Protein AF-A0A926HZX7-F1 (afdb_monomer)

Sequence (196 aa):
MNKVFKIMIILLALVLITSGIYVVIHTNNKKVKQNKQMEIIEVTEEQLRNNINTIAKKHTNKHAFCELVGSDEIDTYLFNDEVRNKVGDLGDLDRIVFIDASIVNAFKIDRSYKEVYGIFESLMYLSNKVTPFNIIGVSCVYTSGGMDNTNFQLTLVTTEEFNSLLSTTDITGLNSEQAAEVIANKWIEDIGYIKK

Foldseek 3Di:
DDPVVVVVVVVVVVVVVVVVVVCCVVVVVVVVVVPPPLPQPEAAPVRLQVVLLVLLCVQANVPKGKDKDFQVRLVVDPCSVVVCVVQPRGDRQETEIEIEREPPCLPDPPLDCSNLLSQLLSLLVVVSHDYPGHYQWYKYWYANDDVPRPRIDIDIDTNVNSVVLLVVDPQPPHDSSRSSVSSSVVVCVVVVVDPD

Secondary structure (DSSP, 8-state):
--HHHHHHHHHHHHHHHHHHHHHHHHHHHHHHHH-------BPPHHHHHHHHHHHHHHHS-TT-EEEEEETTTGGGSTTHHHHHHHH-SPPTTEEEEEEE---S-TTS---S-HHHHHHHHHHHHHTTSB-SSEEEEEEEEEE--SSSTT-EEEEEEEHHHHHHHHHHS--TT--HHHHHHHHHHHHHHHTT----

Mean predicted aligned error: 12.97 Å

Nearest PDB structures (foldseek):
  5ulj-assembly1_A  TM=4.087E-01  e=6.985E-02  Scheffersomyces stipitis CBS 6054
  9exs-assembly1_A  TM=3.724E-01  e=5.339E-01  Thermochaetoides thermophila
  5ey9-assembly2_B  TM=4.704E-01  e=2.850E+00  Mycobacterium marinum
  5cw5-assembly2_B  TM=3.041E-01  e=1.991E+00  Camponotus floridanus

pLDDT: mean 75.86, std 16.07, range [31.19, 94.12]

Structure (mmCIF, N/CA/C/O backbone):
data_AF-A0A926HZX7-F1
#
_entry.id   AF-A0A926HZX7-F1
#
loop_
_atom_site.group_PDB
_atom_site.id
_atom_site.type_symbol
_atom_site.label_atom_id
_atom_site.label_alt_id
_atom_site.label_comp_id
_atom_site.label_asym_id
_atom_site.label_entity_id
_atom_site.label_seq_id
_atom_site.pdbx_PDB_ins_code
_atom_site.Cartn_x
_atom_site.Cartn_y
_atom_site.Cartn_z
_atom_site.occupancy
_atom_site.B_iso_or_equiv
_atom_site.auth_seq_id
_atom_site.auth_comp_id
_atom_site.auth_asym_id
_atom_site.auth_atom_id
_atom_site.pdbx_PDB_model_num
ATOM 1 N N . MET A 1 1 ? -52.043 -9.501 39.873 1.00 61.12 1 MET A N 1
ATOM 2 C CA . MET A 1 1 ? -51.075 -9.582 38.750 1.00 61.12 1 MET A CA 1
ATOM 3 C C . MET A 1 1 ? -50.677 -11.036 38.534 1.00 61.12 1 MET A C 1
ATOM 5 O O . MET A 1 1 ? -50.162 -11.647 39.464 1.00 61.12 1 MET A O 1
ATOM 9 N N . ASN A 1 2 ? -50.976 -11.597 37.360 1.00 79.06 2 ASN A N 1
ATOM 10 C CA . ASN A 1 2 ? -50.799 -13.022 37.056 1.00 79.06 2 ASN A CA 1
ATOM 11 C C . ASN A 1 2 ? -49.300 -13.405 37.009 1.00 79.06 2 ASN A C 1
ATOM 13 O O . ASN A 1 2 ? -48.486 -12.601 36.551 1.00 79.06 2 ASN A O 1
ATOM 17 N N . LYS A 1 3 ? -48.914 -14.603 37.480 1.00 75.38 3 LYS A N 1
ATOM 18 C CA . LYS A 1 3 ? -47.498 -15.049 37.540 1.00 75.38 3 LYS A CA 1
ATOM 19 C C . LYS A 1 3 ? -46.816 -14.978 36.170 1.00 75.38 3 LYS A C 1
ATOM 21 O O . LYS A 1 3 ? -45.681 -14.523 36.076 1.00 75.38 3 LYS A O 1
ATOM 26 N N . VAL A 1 4 ? -47.550 -15.334 35.118 1.00 77.94 4 VAL A N 1
ATOM 27 C CA . VAL A 1 4 ? -47.095 -15.268 33.721 1.00 77.94 4 VAL A CA 1
ATOM 28 C C . VAL A 1 4 ? -46.762 -13.831 33.306 1.00 77.94 4 VAL A C 1
ATOM 30 O O . VAL A 1 4 ? -45.729 -13.583 32.696 1.00 77.94 4 VAL A O 1
ATOM 33 N N . PHE A 1 5 ? -47.577 -12.860 33.726 1.00 78.12 5 PHE A N 1
ATOM 34 C CA . PHE A 1 5 ? -47.376 -11.447 33.400 1.00 78.12 5 PHE A CA 1
ATOM 35 C C . PHE A 1 5 ? -46.126 -10.866 34.081 1.00 78.12 5 PHE A C 1
ATOM 37 O O . PHE A 1 5 ? -45.400 -10.080 33.482 1.00 78.12 5 PHE A O 1
ATOM 44 N N . LYS A 1 6 ? -45.821 -11.303 35.312 1.00 77.81 6 LYS A N 1
ATOM 45 C CA . LYS A 1 6 ? -44.576 -10.929 36.008 1.00 77.81 6 LYS A CA 1
ATOM 46 C C . LYS A 1 6 ? -43.332 -11.456 35.288 1.00 77.81 6 LYS A C 1
ATOM 48 O O . LYS A 1 6 ? -42.372 -10.712 35.133 1.00 77.81 6 LYS A O 1
ATOM 53 N N . ILE A 1 7 ? -43.364 -12.709 34.832 1.00 84.81 7 ILE A N 1
ATOM 54 C CA . ILE A 1 7 ? -42.249 -13.324 34.093 1.00 84.81 7 ILE A CA 1
ATOM 55 C C . ILE A 1 7 ? -42.028 -12.604 32.758 1.00 84.81 7 ILE A C 1
ATOM 57 O O . ILE A 1 7 ? -40.890 -12.310 32.399 1.00 84.81 7 ILE A O 1
ATOM 61 N N . MET A 1 8 ? -43.111 -12.247 32.064 1.00 84.94 8 MET A N 1
ATOM 62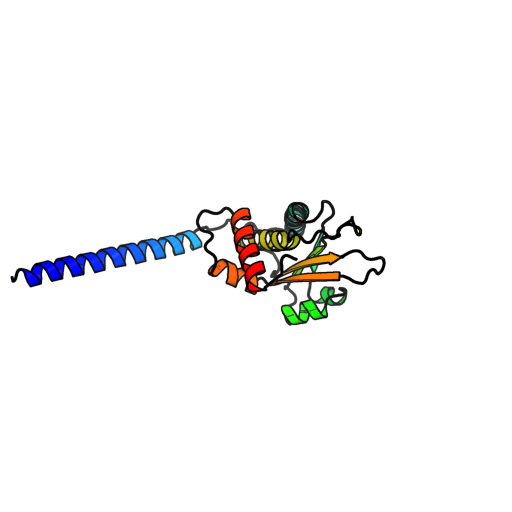 C CA . MET A 1 8 ? -43.038 -11.529 30.791 1.00 84.94 8 MET A CA 1
ATOM 63 C C . MET A 1 8 ? -42.392 -10.143 30.941 1.00 84.94 8 MET A C 1
ATOM 65 O O . MET A 1 8 ? -41.551 -9.774 30.130 1.00 84.94 8 MET A O 1
ATOM 69 N N . ILE A 1 9 ? -42.718 -9.406 32.010 1.00 87.06 9 ILE A N 1
ATOM 70 C CA . ILE A 1 9 ? -42.101 -8.101 32.308 1.00 87.06 9 ILE A CA 1
ATOM 71 C C . ILE A 1 9 ? -40.600 -8.245 32.596 1.00 87.06 9 ILE A C 1
ATOM 73 O O . ILE A 1 9 ? -39.809 -7.436 32.117 1.00 87.06 9 ILE A O 1
ATOM 77 N N . ILE A 1 10 ? -40.196 -9.276 33.345 1.00 85.38 10 ILE A N 1
ATOM 78 C CA . ILE A 1 10 ? -38.780 -9.525 33.661 1.00 85.38 10 ILE A CA 1
ATOM 79 C C . ILE A 1 10 ? -37.986 -9.843 32.387 1.00 85.38 10 ILE A C 1
ATOM 81 O O . ILE A 1 10 ? -36.901 -9.300 32.193 1.00 85.38 10 ILE A O 1
ATOM 85 N N . LEU A 1 11 ? -38.539 -10.672 31.497 1.00 84.81 11 LEU A N 1
ATOM 86 C CA . LEU A 1 11 ? -37.922 -10.980 30.204 1.00 84.81 11 LEU A CA 1
ATOM 87 C C . LEU A 1 11 ? -37.796 -9.735 29.323 1.00 84.81 11 LEU A C 1
ATOM 89 O O . LEU A 1 11 ? -36.740 -9.505 28.738 1.00 84.81 11 LEU A O 1
ATOM 93 N N . LEU A 1 12 ? -38.838 -8.900 29.276 1.00 86.94 12 LEU A N 1
ATOM 94 C CA . LEU A 1 12 ? -38.817 -7.661 28.502 1.00 86.94 12 LEU A CA 1
ATOM 95 C C . LEU A 1 12 ? -37.738 -6.695 29.017 1.00 86.94 12 LEU A C 1
ATOM 97 O O . LEU A 1 12 ? -36.997 -6.113 28.228 1.00 86.94 12 LEU A O 1
ATOM 101 N N . ALA A 1 13 ? -37.605 -6.572 30.340 1.00 84.50 13 ALA A N 1
ATOM 102 C CA . ALA A 1 13 ? -36.562 -5.763 30.962 1.00 84.50 13 ALA A CA 1
ATOM 103 C C . ALA A 1 13 ? -35.156 -6.289 30.628 1.00 84.50 13 ALA A C 1
ATOM 105 O O . ALA A 1 13 ? -34.270 -5.501 30.313 1.00 84.50 13 ALA A O 1
ATOM 106 N N . LEU A 1 14 ? -34.956 -7.609 30.626 1.00 85.75 14 LEU A N 1
ATOM 107 C CA . LEU A 1 14 ? -33.681 -8.243 30.271 1.00 85.75 14 LEU A CA 1
ATOM 108 C C . LEU A 1 14 ? -33.278 -7.989 28.812 1.00 85.75 14 LEU A C 1
ATOM 110 O O . LEU A 1 14 ? -32.116 -7.680 28.544 1.00 85.75 14 LEU A O 1
ATOM 114 N N . VAL A 1 15 ? -34.228 -8.061 27.877 1.00 85.31 15 VAL A N 1
ATOM 115 C CA . VAL A 1 15 ? -33.989 -7.747 26.456 1.00 85.31 15 VAL A CA 1
ATOM 116 C C . VAL A 1 15 ? -33.631 -6.268 26.280 1.00 85.31 15 VAL A C 1
ATOM 118 O O . VAL A 1 15 ? -32.677 -5.933 25.580 1.00 85.31 15 VAL A O 1
ATOM 121 N N . LEU A 1 16 ? -34.338 -5.369 26.968 1.00 82.44 16 LEU A N 1
ATOM 122 C CA . LEU A 1 16 ? -34.048 -3.935 26.908 1.00 82.44 16 LEU A CA 1
ATOM 123 C C . LEU A 1 16 ? -32.669 -3.605 27.497 1.00 82.44 16 LEU A C 1
ATOM 125 O O . LEU A 1 16 ? -31.904 -2.871 26.877 1.00 82.44 16 LEU A O 1
ATOM 129 N N . ILE A 1 17 ? -32.300 -4.199 28.634 1.00 85.00 17 ILE A N 1
ATOM 130 C CA . ILE A 1 17 ? -30.982 -3.999 29.253 1.00 85.0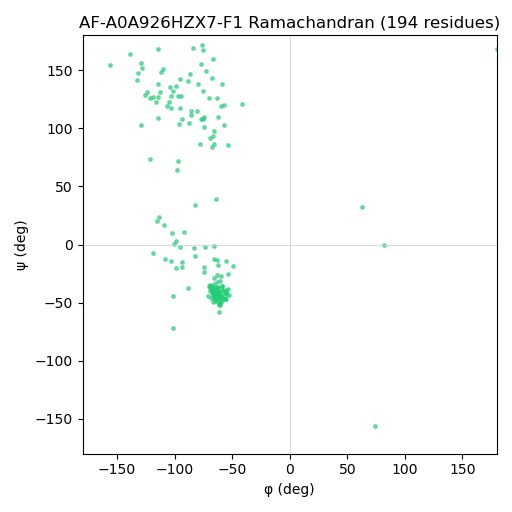0 17 ILE A CA 1
ATOM 131 C C . ILE A 1 17 ? -29.860 -4.526 28.347 1.00 85.00 17 ILE A C 1
ATOM 133 O O . ILE A 1 17 ? -28.884 -3.818 28.107 1.00 85.00 17 ILE A O 1
ATOM 137 N N . THR A 1 18 ? -29.998 -5.739 27.807 1.00 78.06 18 THR A N 1
ATOM 138 C CA . THR A 1 18 ? -28.965 -6.342 26.942 1.00 78.06 18 THR A CA 1
ATOM 139 C C . THR A 1 18 ? -28.801 -5.586 25.623 1.00 78.06 18 THR A C 1
ATOM 141 O O . THR A 1 18 ? -27.671 -5.324 25.211 1.00 78.06 18 THR A O 1
ATOM 144 N N . SER A 1 19 ? -29.901 -5.138 25.011 1.00 74.25 19 SER A N 1
ATOM 145 C CA . SER A 1 19 ? -29.863 -4.277 23.821 1.00 74.25 19 SER A CA 1
ATOM 146 C C . SER A 1 19 ? -29.221 -2.911 24.097 1.00 74.25 19 SER A C 1
ATOM 148 O O . SER A 1 19 ? -28.392 -2.455 23.311 1.00 74.25 19 SER A O 1
ATOM 150 N N . GLY A 1 20 ? -29.513 -2.291 25.246 1.00 73.25 20 GLY A N 1
ATOM 151 C CA . GLY A 1 20 ? -28.916 -1.020 25.655 1.00 73.25 20 GLY A CA 1
ATOM 152 C C . GLY A 1 20 ? -27.408 -1.126 25.874 1.00 73.25 20 GLY A C 1
ATOM 153 O O . GLY A 1 20 ? -26.654 -0.293 25.376 1.00 73.25 20 GLY A O 1
ATOM 154 N N . ILE A 1 21 ? -26.952 -2.188 26.546 1.00 77.12 21 ILE A N 1
ATOM 155 C CA . ILE A 1 21 ? -25.522 -2.470 26.736 1.00 77.12 21 ILE A CA 1
ATOM 156 C C . ILE A 1 21 ? -24.833 -2.688 25.384 1.00 77.12 21 ILE A C 1
ATOM 158 O O . ILE A 1 21 ? -23.773 -2.111 25.149 1.00 77.12 21 ILE A O 1
ATOM 162 N N . TYR A 1 22 ? -25.441 -3.452 24.471 1.00 75.56 22 TYR A N 1
ATOM 163 C CA . TYR A 1 22 ? -24.890 -3.676 23.132 1.00 75.56 22 TYR A CA 1
ATOM 164 C C . TYR A 1 22 ? -24.745 -2.369 22.343 1.00 75.56 22 TYR A C 1
ATOM 166 O O . TYR A 1 22 ? -23.680 -2.101 21.788 1.00 75.56 22 TYR A O 1
ATOM 174 N N . VAL A 1 23 ? -25.772 -1.513 22.344 1.00 70.62 23 VAL A N 1
ATOM 175 C CA . VAL A 1 23 ? -25.729 -0.209 21.667 1.00 70.62 23 VAL A CA 1
ATOM 176 C C . VAL A 1 23 ? -24.671 0.698 22.289 1.00 70.62 23 VAL A C 1
ATOM 178 O O . VAL A 1 23 ? -23.922 1.338 21.553 1.00 70.62 23 VAL A O 1
ATOM 181 N N . VAL A 1 24 ? -24.546 0.732 23.619 1.00 71.06 24 VAL A N 1
ATOM 182 C CA . VAL A 1 24 ? -23.522 1.535 24.306 1.00 71.06 24 VAL A CA 1
ATOM 183 C C . VAL A 1 24 ? -22.119 1.025 23.993 1.00 71.06 24 VAL A C 1
ATOM 185 O O . VAL A 1 24 ? -21.265 1.834 23.647 1.00 71.06 24 VAL A O 1
ATOM 188 N N . ILE A 1 25 ? -21.870 -0.287 24.043 1.00 67.19 25 ILE A N 1
ATOM 189 C CA . ILE A 1 25 ? -20.563 -0.872 23.704 1.00 67.19 25 ILE A CA 1
ATOM 190 C C . ILE A 1 25 ? -20.236 -0.631 22.232 1.00 67.19 25 ILE A C 1
ATOM 192 O O . ILE A 1 25 ? -19.130 -0.204 21.918 1.00 67.19 25 ILE A O 1
ATOM 196 N N . HIS A 1 26 ? -21.181 -0.850 21.318 1.00 59.91 26 HIS A N 1
ATOM 197 C CA . HIS A 1 26 ? -20.937 -0.668 19.891 1.00 59.91 26 HIS A CA 1
ATOM 198 C C . HIS A 1 26 ? -20.719 0.810 19.538 1.00 59.91 26 HIS A C 1
ATOM 200 O O . HIS A 1 26 ? -19.789 1.137 18.803 1.00 59.91 26 HIS A O 1
ATOM 206 N N . THR A 1 27 ? -21.499 1.719 20.132 1.00 55.38 27 THR A N 1
ATOM 207 C CA . THR A 1 27 ? -21.339 3.170 19.950 1.00 55.38 27 THR A CA 1
ATOM 208 C C . THR A 1 27 ? -20.059 3.674 20.600 1.00 55.38 27 THR A C 1
ATOM 210 O O . THR A 1 27 ? -19.371 4.490 19.997 1.00 55.38 27 THR A O 1
ATOM 213 N N . ASN A 1 28 ? -19.692 3.181 21.785 1.00 50.47 28 ASN A N 1
ATOM 214 C CA . ASN A 1 28 ? -18.433 3.535 22.436 1.00 50.47 28 ASN A CA 1
ATOM 215 C C . ASN A 1 28 ? -17.238 2.954 21.693 1.00 50.47 28 ASN A C 1
ATOM 217 O O . ASN A 1 28 ? -16.266 3.666 21.538 1.00 50.47 28 ASN A O 1
ATOM 221 N N . ASN A 1 29 ? -17.304 1.742 21.145 1.00 48.75 29 ASN A N 1
ATOM 222 C CA . ASN A 1 29 ? -16.237 1.202 20.300 1.00 48.75 29 ASN A CA 1
ATOM 223 C C . ASN A 1 29 ? -16.123 1.972 18.981 1.00 48.75 29 ASN A C 1
ATOM 225 O O . ASN A 1 29 ? -15.015 2.246 18.534 1.00 48.75 29 ASN A O 1
ATOM 229 N N . LYS A 1 30 ? -17.244 2.387 18.380 1.00 45.50 30 LYS A N 1
ATOM 230 C CA . LYS A 1 30 ? -17.245 3.247 17.189 1.00 45.50 30 LYS A CA 1
ATOM 231 C C . LYS A 1 30 ? -16.694 4.640 17.509 1.00 45.50 30 LYS A C 1
ATOM 233 O O . LYS A 1 30 ? -15.877 5.149 16.754 1.00 45.50 30 LYS A O 1
ATOM 238 N N . LYS A 1 31 ? -17.052 5.206 18.667 1.00 42.78 31 LYS A N 1
ATOM 239 C CA . LYS A 1 31 ? -16.498 6.465 19.180 1.00 42.78 31 LYS A CA 1
ATOM 240 C C . LYS A 1 31 ? -15.039 6.337 19.580 1.00 42.78 31 LYS A C 1
ATOM 242 O O . LYS A 1 31 ? -14.309 7.257 19.301 1.00 42.78 31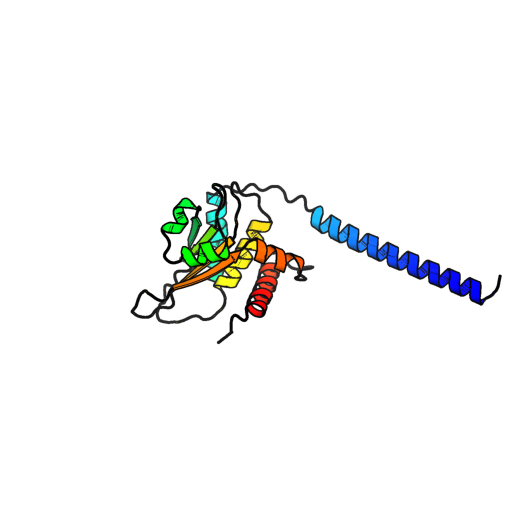 LYS A O 1
ATOM 247 N N . VAL A 1 32 ? -14.577 5.239 20.167 1.00 42.66 32 VAL A N 1
ATOM 248 C CA . VAL A 1 32 ? -13.160 4.999 20.499 1.00 42.66 32 VAL A CA 1
ATOM 249 C C . VAL A 1 32 ? -12.345 4.791 19.219 1.00 42.66 32 VAL A C 1
ATOM 251 O O . VAL A 1 32 ? -11.232 5.299 19.130 1.00 42.66 32 VAL A O 1
ATOM 254 N N . LYS A 1 33 ? -12.924 4.159 18.186 1.00 44.41 33 LYS A N 1
ATOM 255 C CA . LYS A 1 33 ? -12.357 4.138 16.826 1.00 44.41 33 LYS A CA 1
ATOM 256 C C . LYS A 1 33 ? -12.337 5.531 16.168 1.00 44.41 33 LYS A C 1
ATOM 258 O O . LYS A 1 33 ? -11.447 5.782 15.370 1.00 44.41 33 LYS A O 1
ATOM 263 N N . GLN A 1 34 ? -13.256 6.436 16.521 1.00 43.12 34 GLN A N 1
ATOM 264 C CA . GLN A 1 34 ? -13.313 7.821 16.012 1.00 43.12 34 GLN A CA 1
ATOM 265 C C . GLN A 1 34 ? -12.591 8.870 16.894 1.00 43.12 34 GLN A C 1
ATOM 267 O O . GLN A 1 34 ? -12.251 9.934 16.395 1.00 43.12 34 GLN A O 1
ATOM 272 N N . ASN A 1 35 ? -12.329 8.586 18.177 1.00 31.19 35 ASN A N 1
ATOM 273 C CA . ASN A 1 35 ? -11.741 9.499 19.174 1.00 31.19 35 ASN A CA 1
ATOM 274 C C . ASN A 1 35 ? -10.260 9.236 19.444 1.00 31.19 35 ASN A C 1
ATOM 276 O O . ASN A 1 35 ? -9.679 9.888 20.313 1.00 31.19 35 ASN A O 1
ATOM 280 N N . LYS A 1 36 ? -9.593 8.390 18.655 1.00 40.75 36 LYS A N 1
ATOM 281 C CA . LYS A 1 36 ? -8.228 8.770 18.306 1.00 40.75 36 LYS A CA 1
ATOM 282 C C . LYS A 1 36 ? -8.359 10.025 17.444 1.00 40.75 36 LYS A C 1
ATOM 284 O O . LYS A 1 36 ? -8.397 9.937 16.223 1.00 40.75 36 LYS A O 1
ATOM 289 N N . GLN A 1 37 ? -8.416 11.192 18.093 1.00 39.97 37 GLN A N 1
ATOM 290 C CA . GLN A 1 37 ? -7.711 12.355 17.572 1.00 39.97 37 GLN A CA 1
ATOM 291 C C . GLN A 1 37 ? -6.274 11.871 17.394 1.00 39.97 37 GLN A C 1
ATOM 293 O O . GLN A 1 37 ? -5.469 11.912 18.321 1.00 39.97 37 GLN A O 1
ATOM 298 N N . MET A 1 38 ? -5.996 11.258 16.243 1.00 44.66 38 MET A N 1
ATOM 299 C CA . MET A 1 38 ? -4.635 11.137 15.781 1.00 44.66 38 MET A CA 1
ATOM 300 C C . MET A 1 38 ? -4.164 12.579 15.723 1.00 44.66 38 MET A C 1
ATOM 302 O O . MET A 1 38 ? -4.808 13.399 15.064 1.00 44.66 38 MET A O 1
ATOM 306 N N . GLU A 1 39 ? -3.115 12.909 16.476 1.00 41.25 39 GLU A N 1
ATOM 307 C CA . GLU A 1 39 ? -2.325 14.086 16.146 1.00 41.25 39 GLU A CA 1
ATOM 308 C C . GLU A 1 39 ? -2.172 14.082 14.630 1.00 41.25 39 GLU A C 1
ATOM 310 O O . GLU A 1 39 ? -1.734 13.083 14.050 1.00 41.25 39 GLU A O 1
ATOM 315 N N . ILE A 1 40 ? -2.637 15.155 13.993 1.00 48.00 40 ILE A N 1
ATOM 316 C CA . ILE A 1 40 ? -2.443 15.365 12.569 1.00 48.00 40 ILE A CA 1
ATOM 317 C C . ILE A 1 40 ? -0.943 15.599 12.417 1.00 48.00 40 ILE A C 1
ATOM 319 O O . ILE A 1 40 ? -0.452 16.720 12.481 1.00 48.00 40 ILE A O 1
ATOM 323 N N . ILE A 1 41 ? -0.194 14.502 12.332 1.00 58.69 41 ILE A N 1
ATOM 324 C CA . ILE A 1 41 ? 1.209 14.516 11.960 1.00 58.69 41 ILE A CA 1
ATOM 325 C C . ILE A 1 41 ? 1.177 14.677 10.451 1.00 58.69 41 ILE A C 1
ATOM 327 O O . ILE A 1 41 ? 1.119 13.693 9.708 1.00 58.69 41 ILE A O 1
ATOM 331 N N . GLU A 1 42 ? 1.115 15.932 10.023 1.00 74.44 42 GLU A N 1
ATOM 332 C CA . GLU A 1 42 ? 1.399 16.295 8.648 1.00 74.44 42 GLU A CA 1
ATOM 333 C C . GLU A 1 42 ? 2.834 15.857 8.355 1.00 74.44 42 GLU A C 1
ATOM 335 O O . GLU A 1 42 ? 3.776 16.244 9.052 1.00 74.44 42 GLU A O 1
ATOM 340 N N . VAL A 1 43 ? 2.983 14.964 7.383 1.00 81.38 43 VAL A N 1
ATOM 341 C CA . VAL A 1 43 ? 4.290 14.469 6.954 1.00 81.38 43 VAL A CA 1
ATOM 342 C C . VAL A 1 43 ? 4.683 15.174 5.672 1.00 81.38 43 VAL A C 1
ATOM 344 O O . VAL A 1 43 ? 3.898 15.255 4.727 1.00 81.38 43 VAL A O 1
ATOM 347 N N . THR A 1 44 ? 5.918 15.668 5.623 1.00 85.31 44 THR A N 1
ATOM 348 C CA . THR A 1 44 ? 6.471 16.185 4.372 1.00 85.31 44 THR A CA 1
ATOM 349 C C . THR A 1 44 ? 6.648 15.048 3.372 1.00 85.31 44 THR A C 1
ATOM 351 O O . THR A 1 44 ? 6.748 13.875 3.740 1.00 85.31 44 THR A O 1
ATOM 354 N N . GLU A 1 45 ? 6.742 15.389 2.091 1.00 83.12 45 GLU A N 1
ATOM 355 C CA . GLU A 1 45 ? 7.013 14.410 1.041 1.00 83.12 45 GLU A CA 1
ATOM 356 C C . GLU A 1 45 ? 8.304 13.615 1.305 1.00 83.12 45 GLU A C 1
ATOM 358 O O . GLU A 1 45 ? 8.330 12.394 1.171 1.00 83.12 45 GLU A O 1
ATOM 363 N N . GLU A 1 46 ? 9.363 14.287 1.761 1.00 84.69 46 GLU A N 1
ATOM 364 C CA . GLU A 1 46 ? 10.631 13.646 2.118 1.00 84.69 46 GLU A CA 1
ATOM 365 C C . GLU A 1 46 ? 10.467 12.655 3.280 1.00 84.69 46 GLU A C 1
ATOM 367 O O . GLU A 1 46 ? 10.959 11.526 3.221 1.00 84.69 46 GLU A O 1
ATOM 372 N N . GLN A 1 47 ? 9.739 13.044 4.333 1.00 87.12 47 GLN A N 1
ATOM 373 C CA . GLN A 1 47 ? 9.438 12.154 5.454 1.00 87.12 47 GLN A CA 1
ATOM 374 C C . GLN A 1 47 ? 8.613 10.952 4.999 1.00 87.12 47 GLN A C 1
ATOM 376 O O . GLN A 1 47 ? 8.873 9.830 5.438 1.00 87.12 47 GLN A O 1
ATOM 381 N N . LEU A 1 48 ? 7.647 11.169 4.107 1.00 87.00 48 LEU A N 1
ATOM 382 C CA . LEU A 1 48 ? 6.837 10.105 3.536 1.00 87.00 48 LEU A CA 1
ATOM 383 C C . LEU A 1 48 ? 7.706 9.110 2.760 1.00 87.00 48 LEU A C 1
ATOM 385 O O . LEU A 1 48 ? 7.683 7.919 3.071 1.00 87.00 48 LEU A O 1
ATOM 389 N N . ARG A 1 49 ? 8.534 9.603 1.828 1.00 85.62 49 ARG A N 1
ATOM 390 C CA . ARG A 1 49 ? 9.477 8.783 1.050 1.00 85.62 49 ARG A CA 1
ATOM 391 C C . ARG A 1 49 ? 10.398 7.986 1.976 1.00 85.62 49 ARG A C 1
ATOM 393 O O . ARG A 1 49 ? 10.538 6.779 1.805 1.00 85.62 49 ARG A O 1
ATOM 400 N N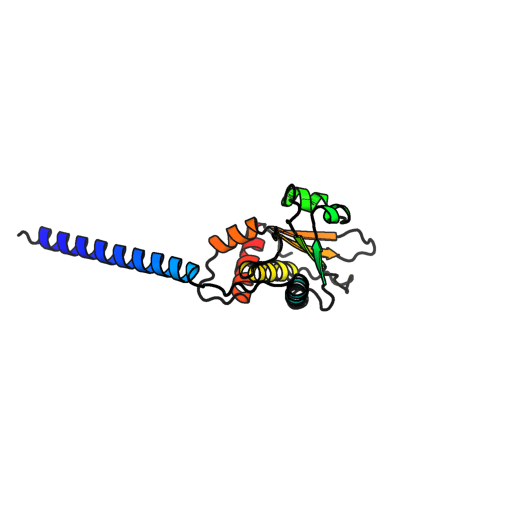 . ASN A 1 50 ? 10.978 8.615 2.998 1.00 87.56 50 ASN A N 1
ATOM 401 C CA . ASN A 1 50 ? 11.877 7.948 3.948 1.00 87.56 50 ASN A CA 1
ATOM 402 C C . ASN A 1 50 ? 11.186 6.850 4.772 1.00 87.56 50 ASN A C 1
ATOM 404 O O . ASN A 1 50 ? 11.751 5.766 4.963 1.00 87.56 50 ASN A O 1
ATOM 408 N N . ASN A 1 51 ? 9.964 7.097 5.241 1.00 88.62 51 ASN A N 1
ATOM 409 C CA . ASN A 1 51 ? 9.223 6.128 6.044 1.00 88.62 51 ASN A CA 1
ATOM 410 C C . ASN A 1 51 ? 8.747 4.940 5.199 1.00 88.62 51 ASN A C 1
ATOM 412 O O . ASN A 1 51 ? 8.957 3.795 5.599 1.00 88.62 51 ASN A O 1
ATOM 416 N N . ILE A 1 52 ? 8.208 5.187 4.002 1.00 88.31 52 ILE A N 1
ATOM 417 C CA . ILE A 1 52 ? 7.805 4.114 3.083 1.00 88.31 52 ILE A CA 1
ATOM 418 C C . ILE A 1 52 ? 9.026 3.318 2.615 1.00 88.31 52 ILE A C 1
ATOM 420 O O . ILE A 1 52 ? 8.978 2.094 2.610 1.00 88.31 52 ILE A O 1
ATOM 424 N N . ASN A 1 53 ? 10.159 3.970 2.328 1.00 85.38 53 ASN A N 1
ATOM 425 C CA . ASN A 1 53 ? 11.424 3.281 2.047 1.00 85.38 53 ASN A CA 1
ATOM 426 C C . ASN A 1 53 ? 11.829 2.329 3.176 1.00 85.38 53 ASN A C 1
ATOM 428 O O . ASN A 1 53 ? 12.323 1.232 2.923 1.00 85.38 53 ASN A O 1
ATOM 432 N N . THR A 1 54 ? 11.645 2.749 4.427 1.00 88.25 54 THR A N 1
ATOM 433 C CA . THR A 1 54 ? 11.972 1.926 5.596 1.00 88.25 54 THR A CA 1
ATOM 434 C C . THR A 1 54 ? 11.060 0.701 5.679 1.00 88.25 54 THR A C 1
ATOM 436 O O . THR A 1 54 ? 11.558 -0.408 5.877 1.00 88.25 54 THR A O 1
ATOM 439 N N . ILE A 1 55 ? 9.754 0.879 5.451 1.00 88.88 55 ILE A N 1
ATOM 440 C CA . ILE A 1 55 ? 8.774 -0.217 5.391 1.00 88.88 55 ILE A CA 1
ATOM 441 C C . ILE A 1 55 ? 9.100 -1.165 4.230 1.00 88.88 55 ILE A C 1
ATOM 443 O O . ILE A 1 55 ? 9.224 -2.369 4.430 1.00 88.88 55 ILE A O 1
ATOM 447 N N . ALA A 1 56 ? 9.318 -0.640 3.025 1.00 81.69 56 ALA A N 1
ATOM 448 C CA . ALA A 1 56 ? 9.651 -1.432 1.846 1.00 81.69 56 ALA A CA 1
ATOM 449 C C . ALA A 1 56 ? 10.899 -2.298 2.075 1.00 81.69 56 ALA A C 1
ATOM 451 O O . ALA A 1 56 ? 10.874 -3.503 1.830 1.00 81.69 56 ALA A O 1
ATOM 452 N N . LYS A 1 57 ? 11.969 -1.721 2.638 1.00 82.50 57 LYS A N 1
ATOM 453 C CA . LYS A 1 57 ? 13.226 -2.433 2.926 1.00 82.50 57 LYS A CA 1
ATOM 454 C C . LYS A 1 57 ? 13.088 -3.562 3.947 1.00 82.50 57 LYS A C 1
ATOM 456 O O . LYS A 1 57 ? 13.892 -4.494 3.908 1.00 82.50 57 LYS A O 1
ATOM 461 N N . LYS A 1 58 ? 12.106 -3.490 4.852 1.00 85.19 58 LYS A N 1
ATOM 462 C CA . LYS A 1 58 ? 11.783 -4.567 5.805 1.00 85.19 58 LYS A CA 1
ATOM 463 C C . LYS A 1 58 ? 11.263 -5.810 5.084 1.00 85.19 58 LYS A C 1
ATOM 465 O O . LYS A 1 58 ? 11.545 -6.923 5.522 1.00 85.19 58 LYS A O 1
ATOM 470 N N . HIS A 1 59 ? 10.535 -5.614 3.987 1.00 80.31 59 HIS A N 1
ATOM 471 C CA . HIS A 1 59 ? 9.816 -6.680 3.299 1.00 80.31 59 HIS A CA 1
ATOM 472 C C . HIS A 1 59 ? 10.527 -7.182 2.044 1.00 80.31 59 HIS A C 1
ATOM 474 O O . HIS A 1 59 ? 10.652 -8.387 1.865 1.00 80.31 59 HIS A O 1
ATOM 480 N N . THR A 1 60 ? 11.050 -6.304 1.194 1.00 69.31 60 THR A N 1
ATOM 481 C CA . THR A 1 60 ? 11.475 -6.696 -0.159 1.00 69.31 60 THR A CA 1
ATOM 482 C C . THR A 1 60 ? 12.992 -6.883 -0.272 1.00 69.31 60 THR A C 1
ATOM 484 O O . THR A 1 60 ? 13.494 -8.004 -0.356 1.00 69.31 60 THR A O 1
ATOM 487 N N . ASN A 1 61 ? 13.762 -5.794 -0.239 1.00 68.25 61 ASN A N 1
ATOM 488 C CA . ASN A 1 61 ? 15.223 -5.794 -0.326 1.00 68.25 61 ASN A CA 1
ATOM 489 C C . ASN A 1 61 ? 15.800 -4.523 0.320 1.00 68.25 61 ASN A C 1
ATOM 491 O O . ASN A 1 61 ? 15.182 -3.464 0.304 1.00 68.25 61 ASN A O 1
ATOM 495 N N . LYS A 1 62 ? 17.050 -4.585 0.792 1.00 62.91 62 LYS A N 1
ATOM 496 C CA . LYS A 1 62 ? 17.827 -3.454 1.341 1.00 62.91 62 LYS A CA 1
ATOM 497 C C . LYS A 1 62 ? 17.905 -2.251 0.387 1.00 62.91 62 LYS A C 1
ATOM 499 O O . LYS A 1 62 ? 18.131 -1.128 0.837 1.00 62.91 62 LYS A O 1
ATOM 504 N N . HIS A 1 63 ? 17.763 -2.508 -0.913 1.00 66.12 63 HIS A N 1
ATOM 505 C CA . HIS A 1 63 ? 17.853 -1.527 -1.996 1.00 66.12 63 HIS A CA 1
ATOM 506 C C . HIS A 1 63 ? 16.497 -1.020 -2.494 1.00 66.12 63 HIS A C 1
ATOM 508 O O . HIS A 1 63 ? 16.482 -0.241 -3.440 1.00 66.12 63 HIS A O 1
ATOM 514 N N . ALA A 1 64 ? 15.386 -1.441 -1.882 1.00 67.00 64 ALA A N 1
ATOM 515 C CA . ALA A 1 64 ? 14.071 -0.965 -2.283 1.00 67.00 64 ALA A CA 1
ATOM 516 C C . ALA A 1 64 ? 13.981 0.559 -2.159 1.00 67.00 64 ALA A C 1
ATOM 518 O O . ALA A 1 64 ? 14.471 1.139 -1.175 1.00 67.00 64 ALA A O 1
ATOM 519 N N . PHE A 1 65 ? 13.365 1.184 -3.158 1.00 73.44 65 PHE A N 1
ATOM 520 C CA . PHE A 1 65 ? 13.127 2.618 -3.187 1.00 73.44 65 PHE A CA 1
ATOM 521 C C . PHE A 1 65 ? 11.662 2.927 -3.482 1.00 73.44 65 PHE A C 1
ATOM 523 O O . PHE A 1 65 ? 10.950 2.152 -4.111 1.00 73.44 65 PHE A O 1
ATOM 530 N N . CYS A 1 66 ? 11.220 4.067 -2.976 1.00 77.00 66 CYS A N 1
ATOM 531 C CA . CYS A 1 66 ? 9.872 4.571 -3.075 1.00 77.00 66 CYS A CA 1
ATOM 532 C C . CYS A 1 66 ? 9.881 5.845 -3.909 1.00 77.00 66 CYS A C 1
ATOM 534 O O . CYS A 1 66 ? 10.577 6.816 -3.589 1.00 77.00 66 CYS A O 1
ATOM 536 N N . GLU A 1 67 ? 9.033 5.854 -4.921 1.00 83.00 67 GLU A N 1
ATOM 537 C CA . GLU A 1 67 ? 8.726 7.010 -5.734 1.00 83.00 67 GLU A CA 1
ATOM 538 C C . GLU A 1 67 ? 7.269 7.417 -5.521 1.00 83.00 67 GLU A C 1
ATOM 540 O O . GLU A 1 67 ? 6.386 6.574 -5.388 1.00 83.00 67 GLU A O 1
ATOM 545 N N . LEU A 1 68 ? 7.021 8.717 -5.417 1.00 84.25 68 LEU A N 1
ATOM 546 C CA . LEU A 1 68 ? 5.677 9.282 -5.416 1.00 84.25 68 LEU A CA 1
ATOM 547 C C . LEU A 1 68 ? 5.468 9.866 -6.799 1.00 84.25 68 LEU A C 1
ATOM 549 O O . LEU A 1 68 ? 6.217 10.765 -7.170 1.00 84.25 68 LEU A O 1
ATOM 553 N N . VAL A 1 69 ? 4.487 9.332 -7.516 1.00 84.12 69 VAL A N 1
ATOM 554 C CA . VAL A 1 69 ? 4.300 9.580 -8.946 1.00 84.12 69 VAL A CA 1
ATOM 555 C C . VAL A 1 69 ? 2.951 10.245 -9.168 1.00 84.12 69 VAL A C 1
ATOM 557 O O . VAL A 1 69 ? 1.925 9.753 -8.681 1.00 84.12 69 VAL A O 1
ATOM 560 N N . GLY A 1 70 ? 2.966 11.378 -9.868 1.00 82.19 70 GLY A N 1
ATOM 561 C CA . GLY A 1 70 ? 1.774 12.103 -10.315 1.00 82.19 70 GLY A CA 1
ATOM 562 C C . GLY A 1 70 ? 1.182 11.571 -11.621 1.00 82.19 70 GLY A C 1
ATOM 563 O O . GLY A 1 70 ? 1.785 10.762 -12.320 1.00 82.19 70 GLY A O 1
ATOM 564 N N . SER A 1 71 ? -0.018 12.046 -11.961 1.00 75.88 71 SER A N 1
ATOM 565 C CA . SER A 1 71 ? -0.722 11.700 -13.211 1.00 75.88 71 SER A CA 1
ATOM 566 C C . SER A 1 71 ? 0.121 11.946 -14.471 1.00 75.88 71 SER A C 1
ATOM 568 O O . SER A 1 71 ? 0.094 11.155 -15.413 1.00 75.88 71 SER A O 1
ATOM 570 N N . ASP A 1 72 ? 0.895 13.030 -14.458 1.00 77.50 72 ASP A N 1
ATOM 571 C CA . ASP A 1 72 ? 1.787 13.493 -15.521 1.00 77.50 72 ASP A CA 1
ATOM 572 C C . ASP A 1 72 ? 3.071 12.663 -15.657 1.00 77.50 72 ASP A C 1
ATOM 574 O O . ASP A 1 72 ? 3.705 12.662 -16.712 1.00 77.50 72 ASP A O 1
ATOM 578 N N . GLU A 1 73 ? 3.434 11.918 -14.616 1.00 82.12 73 GLU A N 1
ATOM 579 C CA . GLU A 1 73 ? 4.641 11.095 -14.574 1.00 82.12 73 GLU A CA 1
ATOM 580 C C . GLU A 1 73 ? 4.351 9.615 -14.881 1.00 82.12 73 GLU A C 1
ATOM 582 O O . GLU A 1 73 ? 5.253 8.888 -15.300 1.00 82.12 73 GLU A O 1
ATOM 587 N N . ILE A 1 74 ? 3.096 9.158 -14.748 1.00 79.81 74 ILE A N 1
ATOM 588 C CA . ILE A 1 74 ? 2.702 7.754 -14.987 1.00 79.81 74 ILE A CA 1
ATOM 589 C C . ILE A 1 74 ? 3.029 7.289 -16.404 1.00 79.81 74 ILE A C 1
ATOM 591 O O . ILE A 1 74 ? 3.425 6.140 -16.586 1.00 79.81 74 ILE A O 1
ATOM 595 N N . ASP A 1 75 ? 2.914 8.163 -17.403 1.00 79.44 75 ASP A N 1
ATOM 596 C CA . ASP A 1 75 ? 3.159 7.793 -18.803 1.00 79.44 75 ASP A CA 1
ATOM 597 C C . ASP A 1 75 ? 4.621 7.414 -19.085 1.00 79.44 75 ASP A C 1
ATOM 599 O O . ASP A 1 75 ? 4.923 6.841 -20.131 1.00 79.44 75 ASP A O 1
ATOM 603 N N . THR A 1 76 ? 5.533 7.690 -18.149 1.00 79.69 76 THR A N 1
ATOM 604 C CA . THR A 1 76 ? 6.943 7.289 -18.239 1.00 79.69 76 THR A CA 1
ATOM 605 C C . THR A 1 76 ? 7.195 5.841 -17.802 1.00 79.69 76 THR A C 1
ATOM 607 O O . THR A 1 76 ? 8.284 5.309 -18.029 1.00 79.69 76 THR A O 1
ATOM 610 N N . TYR A 1 77 ? 6.192 5.179 -17.217 1.00 75.50 77 TYR A N 1
ATOM 611 C CA . TYR A 1 77 ? 6.298 3.821 -16.701 1.00 75.50 77 TYR A CA 1
ATOM 612 C C . TYR A 1 77 ? 5.815 2.773 -17.705 1.00 75.50 77 TYR A C 1
ATOM 614 O O . TYR A 1 77 ? 4.798 2.936 -18.373 1.00 75.50 77 TYR A O 1
ATOM 622 N N . LEU A 1 78 ? 6.503 1.626 -17.737 1.00 76.62 78 LEU A N 1
ATOM 623 C CA . LEU A 1 78 ? 6.175 0.494 -18.620 1.00 76.62 78 LEU A CA 1
ATOM 624 C C . LEU A 1 78 ? 4.784 -0.120 -18.369 1.00 76.62 78 LEU A C 1
ATOM 626 O O . LEU A 1 78 ? 4.285 -0.854 -19.214 1.00 76.62 78 LEU A O 1
ATOM 630 N N . PHE A 1 79 ? 4.179 0.154 -17.214 1.00 75.50 79 PHE A N 1
ATOM 631 C CA . PHE A 1 79 ? 2.893 -0.388 -16.762 1.00 75.50 79 PHE A CA 1
ATOM 632 C C . PHE A 1 79 ? 1.801 0.693 -16.656 1.00 75.50 79 PHE A C 1
ATOM 634 O O . PHE A 1 79 ? 0.842 0.544 -15.898 1.00 75.50 79 PHE A O 1
ATOM 641 N N . ASN A 1 80 ? 1.947 1.802 -17.388 1.00 82.00 80 ASN A N 1
ATOM 642 C CA . ASN A 1 80 ? 0.990 2.912 -17.384 1.00 82.00 80 ASN A CA 1
ATOM 643 C C . ASN A 1 80 ? -0.457 2.460 -17.665 1.00 82.00 80 ASN A C 1
ATOM 645 O O . ASN A 1 80 ? -1.363 2.867 -16.943 1.00 82.00 80 ASN A O 1
ATOM 649 N N . ASP A 1 81 ? -0.675 1.571 -18.637 1.00 84.69 81 ASP A N 1
ATOM 650 C CA . ASP A 1 81 ? -1.996 1.049 -18.992 1.00 84.69 81 ASP A CA 1
ATOM 651 C C . ASP A 1 81 ? -2.603 0.224 -17.851 1.00 84.69 81 ASP A C 1
ATOM 653 O O . ASP A 1 81 ? -3.781 0.374 -17.535 1.00 84.69 81 ASP A O 1
ATOM 657 N N . GLU A 1 82 ? -1.814 -0.628 -17.188 1.00 83.94 82 GLU A N 1
ATOM 658 C CA . GLU A 1 82 ? -2.276 -1.419 -16.037 1.00 83.94 82 GLU A CA 1
ATOM 659 C C . GLU A 1 82 ? -2.676 -0.519 -14.868 1.00 83.94 82 GLU A C 1
ATOM 661 O O . GLU A 1 82 ? -3.717 -0.731 -14.242 1.00 83.94 82 GLU A O 1
ATOM 666 N N . VAL A 1 83 ? -1.872 0.515 -14.609 1.00 85.25 83 VAL A N 1
ATOM 667 C CA . VAL A 1 83 ? -2.168 1.527 -13.598 1.00 85.25 83 VAL A CA 1
ATOM 668 C C . VAL A 1 83 ? -3.466 2.238 -13.956 1.00 85.25 83 VAL A C 1
ATOM 670 O O . VAL A 1 83 ? -4.418 2.151 -13.183 1.00 85.25 83 VAL A O 1
ATOM 673 N N . ARG A 1 84 ? -3.552 2.866 -15.136 1.00 86.06 84 ARG A N 1
ATOM 674 C CA . ARG A 1 84 ? -4.724 3.638 -15.583 1.00 86.06 84 ARG A CA 1
ATOM 675 C C . ARG A 1 84 ? -5.998 2.794 -15.616 1.00 86.06 84 ARG A C 1
ATOM 677 O O . ARG A 1 84 ? -7.041 3.263 -15.174 1.00 86.06 84 ARG A O 1
ATOM 684 N N . ASN A 1 85 ? -5.923 1.533 -16.040 1.00 88.50 85 ASN A N 1
ATOM 685 C CA . ASN A 1 85 ? -7.070 0.620 -16.011 1.00 88.50 85 ASN A CA 1
ATOM 686 C C . ASN A 1 85 ? -7.572 0.339 -14.589 1.00 88.50 85 ASN A C 1
ATOM 688 O O . ASN A 1 85 ? -8.765 0.103 -14.398 1.00 88.50 85 ASN A O 1
ATOM 692 N N . LYS A 1 86 ? -6.676 0.337 -13.596 1.00 86.88 86 LYS A N 1
ATOM 693 C CA . LYS A 1 86 ? -7.014 0.029 -12.206 1.00 86.88 86 LYS A CA 1
ATOM 694 C C . LYS A 1 86 ? -7.453 1.253 -11.401 1.00 86.88 86 LYS A C 1
ATOM 696 O O . LYS A 1 86 ? -8.341 1.123 -10.565 1.00 86.88 86 LYS A O 1
ATOM 701 N N . VAL A 1 87 ? -6.836 2.414 -11.623 1.00 84.44 87 VAL A N 1
ATOM 702 C CA . VAL A 1 87 ? -7.092 3.634 -10.830 1.00 84.44 87 VAL A CA 1
ATOM 703 C C . VAL A 1 87 ? -7.969 4.659 -11.546 1.00 84.44 87 VAL A C 1
ATOM 705 O O . VAL A 1 87 ? -8.489 5.561 -10.897 1.00 84.44 87 VAL A O 1
ATOM 708 N N . GLY A 1 88 ? -8.162 4.514 -12.857 1.00 84.94 88 GLY A N 1
ATOM 709 C CA . GLY A 1 88 ? -8.869 5.484 -13.685 1.00 84.94 88 GLY A CA 1
ATOM 710 C C . GLY A 1 88 ? -8.057 6.753 -13.949 1.00 84.94 88 GLY A C 1
ATOM 711 O O . GLY A 1 88 ? -6.823 6.754 -13.903 1.00 84.94 88 GLY A O 1
ATOM 712 N N . ASP A 1 89 ? -8.771 7.836 -14.249 1.00 80.81 89 ASP A N 1
ATOM 713 C CA . ASP A 1 89 ? -8.173 9.155 -14.442 1.00 80.81 89 ASP A CA 1
ATOM 714 C C . ASP A 1 89 ? -7.783 9.772 -13.097 1.00 80.81 89 ASP A C 1
ATOM 716 O O . ASP A 1 89 ? -8.582 9.819 -12.160 1.00 80.81 89 ASP A O 1
ATOM 720 N N . LEU A 1 90 ? -6.554 10.279 -13.024 1.00 78.44 90 LEU A N 1
ATOM 721 C CA . LEU A 1 90 ? -6.004 10.920 -11.833 1.00 78.44 90 LEU A CA 1
ATOM 722 C C . LEU A 1 90 ? -6.096 12.434 -11.926 1.00 78.44 90 LEU A C 1
ATOM 724 O O . LEU A 1 90 ? -5.747 13.016 -12.956 1.00 78.44 90 LEU A O 1
ATOM 728 N N . GLY A 1 91 ? -6.504 13.069 -10.830 1.00 80.06 91 GLY A N 1
ATOM 729 C CA . GLY A 1 91 ? -6.433 14.514 -10.670 1.00 80.06 91 GLY A CA 1
ATOM 730 C C . GLY A 1 91 ? -5.011 15.012 -10.398 1.00 80.06 91 GLY A C 1
ATOM 731 O O . GLY A 1 91 ? -4.110 14.255 -10.038 1.00 80.06 91 GLY A O 1
ATOM 732 N N . ASP A 1 92 ? -4.819 16.327 -10.500 1.00 78.00 92 ASP A N 1
ATOM 733 C CA . ASP A 1 92 ? -3.505 16.984 -10.378 1.00 78.00 92 ASP A CA 1
ATOM 734 C C . ASP A 1 92 ? -2.804 16.744 -9.024 1.00 78.00 92 ASP A C 1
ATOM 736 O O . ASP A 1 92 ? -1.574 16.774 -8.921 1.00 78.00 92 ASP A O 1
ATOM 740 N N . LEU A 1 93 ? -3.582 16.496 -7.965 1.00 82.25 93 LEU A N 1
ATOM 741 C CA . LEU A 1 93 ? -3.090 16.241 -6.605 1.00 82.25 93 LEU A CA 1
ATOM 742 C C . LEU A 1 93 ? -3.077 14.756 -6.227 1.00 82.25 93 LEU A C 1
ATOM 744 O O . LEU A 1 93 ? -2.684 14.426 -5.107 1.00 82.25 93 LEU A O 1
ATOM 748 N N . ASP A 1 94 ? -3.486 13.868 -7.129 1.00 83.44 94 ASP A N 1
ATOM 749 C CA . ASP A 1 94 ? -3.451 12.433 -6.883 1.00 83.44 94 ASP A CA 1
ATOM 750 C C . ASP A 1 94 ? -2.030 11.905 -7.098 1.00 83.44 94 ASP A C 1
ATOM 752 O O . ASP A 1 94 ? -1.313 12.311 -8.019 1.00 83.44 94 ASP A O 1
ATOM 756 N N . ARG A 1 95 ? -1.589 11.020 -6.206 1.00 83.56 95 ARG A N 1
ATOM 757 C CA . ARG A 1 95 ? -0.273 10.382 -6.246 1.00 83.56 95 ARG A CA 1
ATOM 758 C C . ARG A 1 95 ? -0.407 8.884 -6.026 1.00 83.56 95 ARG A C 1
ATOM 760 O O . ARG A 1 95 ? -1.174 8.430 -5.173 1.00 83.56 95 ARG A O 1
ATOM 767 N N . ILE A 1 96 ? 0.396 8.119 -6.755 1.00 81.62 96 ILE A N 1
ATOM 768 C CA . ILE A 1 96 ? 0.636 6.703 -6.476 1.00 81.62 96 ILE A CA 1
ATOM 769 C C . ILE A 1 96 ? 2.004 6.576 -5.828 1.00 81.62 96 ILE A C 1
ATOM 771 O O . ILE A 1 96 ? 2.982 7.177 -6.272 1.00 81.62 96 ILE A O 1
ATOM 775 N N . VAL A 1 97 ? 2.074 5.767 -4.780 1.00 81.25 97 VAL A N 1
ATOM 776 C CA . VAL A 1 97 ? 3.342 5.350 -4.19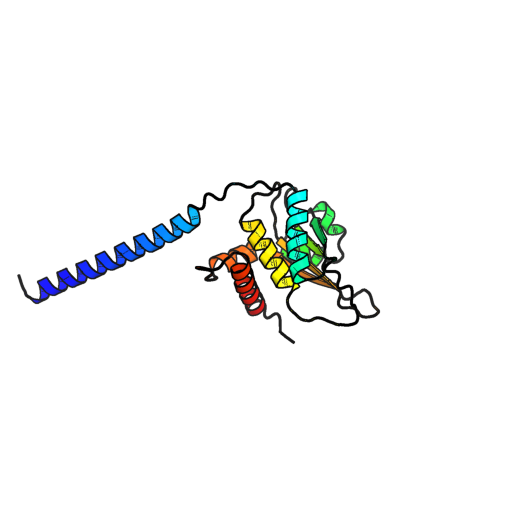2 1.00 81.25 97 VAL A CA 1
ATOM 777 C C . VAL A 1 97 ? 3.841 4.134 -4.966 1.00 81.25 97 VAL A C 1
ATOM 779 O O . VAL A 1 97 ? 3.258 3.059 -4.855 1.00 81.25 97 VAL A O 1
ATOM 782 N N . PHE A 1 98 ? 4.920 4.269 -5.722 1.00 79.69 98 PHE A N 1
ATOM 783 C CA . PHE A 1 98 ? 5.604 3.149 -6.356 1.00 79.69 98 PHE A CA 1
ATOM 784 C C . PHE A 1 98 ? 6.764 2.684 -5.490 1.00 79.69 98 PHE A C 1
ATOM 786 O O . PHE A 1 98 ? 7.706 3.425 -5.237 1.00 79.69 98 PHE A O 1
ATOM 793 N N . ILE A 1 99 ? 6.694 1.442 -5.030 1.00 76.81 99 ILE A N 1
ATOM 794 C CA . ILE A 1 99 ? 7.779 0.742 -4.357 1.00 76.81 99 ILE A CA 1
ATOM 795 C C . ILE A 1 99 ? 8.493 -0.098 -5.414 1.00 76.81 99 ILE A C 1
ATOM 797 O O . ILE A 1 99 ? 8.008 -1.156 -5.820 1.00 76.81 99 ILE A O 1
ATOM 801 N N . ASP A 1 100 ? 9.658 0.353 -5.856 1.00 70.94 100 ASP A N 1
ATOM 802 C CA . ASP A 1 100 ? 10.543 -0.476 -6.660 1.00 70.94 100 ASP A CA 1
ATOM 803 C C . ASP A 1 100 ? 11.252 -1.465 -5.731 1.00 70.94 100 ASP A C 1
ATOM 805 O O . ASP A 1 100 ? 12.122 -1.120 -4.919 1.00 70.94 100 ASP A O 1
ATOM 809 N N . ALA A 1 101 ? 10.835 -2.722 -5.840 1.00 58.53 101 ALA A N 1
ATOM 810 C CA . ALA A 1 101 ? 11.460 -3.854 -5.192 1.00 58.53 101 ALA A CA 1
ATOM 811 C C . ALA A 1 101 ? 12.389 -4.553 -6.187 1.00 58.53 101 ALA A C 1
ATOM 813 O O . ALA A 1 101 ? 12.185 -5.709 -6.549 1.00 58.53 101 ALA A O 1
ATOM 814 N N . SER A 1 102 ? 13.438 -3.864 -6.632 1.00 55.38 102 SER A N 1
ATOM 815 C CA . SER A 1 102 ? 14.492 -4.473 -7.437 1.00 55.38 102 SER A CA 1
ATOM 816 C C . SER A 1 102 ? 15.108 -5.664 -6.685 1.00 55.38 102 SER A C 1
ATOM 818 O O . SER A 1 102 ? 15.903 -5.516 -5.743 1.00 55.38 102 SER A O 1
ATOM 820 N N . ILE A 1 103 ? 14.737 -6.883 -7.086 1.00 50.62 103 ILE A N 1
ATOM 821 C CA . ILE A 1 103 ? 15.324 -8.119 -6.573 1.00 50.62 103 ILE A CA 1
ATOM 822 C C . ILE A 1 103 ? 16.709 -8.240 -7.212 1.00 50.62 103 ILE A C 1
ATOM 824 O O . ILE A 1 103 ? 16.865 -8.663 -8.351 1.00 50.62 103 ILE A O 1
ATOM 828 N N . VAL A 1 104 ? 17.754 -7.890 -6.458 1.00 45.75 104 VAL A N 1
ATOM 829 C CA . VAL A 1 104 ? 19.162 -7.911 -6.919 1.00 45.75 104 VAL A CA 1
ATOM 830 C C . VAL A 1 104 ? 19.662 -9.341 -7.221 1.00 45.75 104 VAL A C 1
ATOM 832 O O . VAL A 1 104 ? 20.790 -9.538 -7.662 1.00 45.75 104 VAL A O 1
ATOM 835 N N . ASN A 1 105 ? 18.830 -10.369 -7.027 1.00 45.88 105 ASN A N 1
ATOM 836 C CA . ASN A 1 105 ? 19.182 -11.763 -7.273 1.00 45.88 105 ASN A CA 1
ATOM 837 C C . ASN A 1 105 ? 18.247 -12.411 -8.307 1.00 45.88 105 ASN A C 1
ATOM 839 O O . ASN A 1 105 ? 17.429 -13.267 -7.980 1.00 45.88 105 ASN A O 1
ATOM 843 N N . ALA A 1 106 ? 18.431 -12.031 -9.575 1.00 45.50 106 ALA A N 1
ATOM 844 C CA . ALA A 1 106 ? 17.731 -12.559 -10.753 1.00 45.50 106 ALA A CA 1
ATOM 845 C C . ALA A 1 106 ? 17.690 -14.103 -10.849 1.00 45.50 106 ALA A C 1
ATOM 847 O O . ALA A 1 106 ? 16.864 -14.655 -11.561 1.00 45.50 106 ALA A O 1
ATOM 848 N N . PHE A 1 107 ? 18.557 -14.817 -10.123 1.00 44.59 107 PHE A N 1
ATOM 849 C CA . PHE A 1 107 ? 18.691 -16.276 -10.188 1.00 44.59 107 PHE A CA 1
ATOM 850 C C . PHE A 1 107 ? 17.902 -17.049 -9.120 1.00 44.59 107 PHE A C 1
ATOM 852 O O . PHE A 1 107 ? 17.925 -18.281 -9.115 1.00 44.59 107 PHE A O 1
ATOM 859 N N . LYS A 1 108 ? 17.205 -16.365 -8.204 1.00 48.69 108 LYS A N 1
ATOM 860 C CA . LYS A 1 108 ? 16.284 -16.999 -7.253 1.00 48.69 108 LYS A CA 1
ATOM 861 C C . LYS A 1 108 ? 14.949 -16.275 -7.305 1.00 48.69 108 LYS A C 1
ATOM 863 O O . LYS A 1 108 ? 14.808 -15.202 -6.734 1.00 48.69 108 LYS A O 1
ATOM 868 N N . ILE A 1 109 ? 13.981 -16.894 -7.976 1.00 49.38 109 ILE A N 1
ATOM 869 C CA . ILE A 1 109 ? 12.583 -16.465 -7.936 1.00 49.38 109 ILE A CA 1
ATOM 870 C C . ILE A 1 109 ? 12.086 -16.708 -6.505 1.00 49.38 109 ILE A C 1
ATOM 872 O O . ILE A 1 109 ? 11.702 -17.826 -6.159 1.00 49.38 109 ILE A O 1
ATOM 876 N N . ASP A 1 110 ? 12.162 -15.690 -5.652 1.00 53.53 110 ASP A N 1
ATOM 877 C CA . ASP A 1 110 ? 11.460 -15.694 -4.373 1.00 53.53 110 ASP A CA 1
ATOM 878 C C . ASP A 1 110 ? 9.976 -15.452 -4.675 1.00 53.53 110 ASP A C 1
ATOM 880 O O . ASP A 1 110 ? 9.598 -14.385 -5.140 1.00 53.53 110 ASP A O 1
ATOM 884 N N . ARG A 1 111 ? 9.149 -16.487 -4.496 1.00 53.50 111 ARG A N 1
ATOM 885 C CA . ARG A 1 111 ? 7.693 -16.433 -4.725 1.00 53.50 111 ARG A CA 1
ATOM 886 C C . ARG A 1 111 ? 6.911 -16.056 -3.465 1.00 53.50 111 ARG A C 1
ATOM 888 O O . ARG A 1 111 ? 5.699 -16.262 -3.407 1.00 53.50 111 ARG A O 1
ATOM 895 N N . SER A 1 112 ? 7.594 -15.613 -2.412 1.00 62.44 112 SER A N 1
ATOM 896 C CA . SER A 1 112 ? 6.922 -15.159 -1.197 1.00 62.44 112 SER A CA 1
ATOM 897 C C . SER A 1 112 ? 6.245 -13.805 -1.416 1.00 62.44 112 SER A C 1
ATOM 899 O O . SER A 1 112 ? 6.703 -12.997 -2.204 1.00 62.44 112 SER A O 1
ATOM 901 N N . TYR A 1 113 ? 5.137 -13.554 -0.717 1.00 72.44 113 TYR A N 1
ATOM 902 C CA . TYR A 1 113 ? 4.317 -12.340 -0.879 1.00 72.44 113 TYR A CA 1
ATOM 903 C C . TYR A 1 113 ? 4.844 -11.134 -0.119 1.00 72.44 113 TYR A C 1
ATOM 905 O O . TYR A 1 113 ? 4.074 -10.346 0.430 1.00 72.44 113 TYR A O 1
ATOM 913 N N . LYS A 1 114 ? 6.161 -11.024 -0.001 1.00 78.19 114 LYS A N 1
ATOM 914 C CA . LYS A 1 114 ? 6.760 -10.024 0.875 1.00 78.19 114 LYS A CA 1
ATOM 915 C C . LYS A 1 114 ? 6.432 -8.614 0.403 1.00 78.19 114 LYS A C 1
ATOM 917 O O . LYS A 1 114 ? 6.071 -7.762 1.204 1.00 78.19 114 LYS A O 1
ATOM 922 N N . GLU A 1 115 ? 6.434 -8.403 -0.901 1.00 78.19 115 GLU A N 1
ATOM 923 C CA . GLU A 1 115 ? 6.043 -7.167 -1.570 1.00 78.19 115 GLU A CA 1
ATOM 924 C C . GLU A 1 115 ? 4.612 -6.761 -1.204 1.00 78.19 115 GLU A C 1
ATOM 926 O O . GLU A 1 115 ? 4.360 -5.597 -0.900 1.00 78.19 115 GLU A O 1
ATOM 931 N N . VAL A 1 116 ? 3.691 -7.730 -1.144 1.00 85.25 116 VAL A N 1
ATOM 932 C CA . VAL A 1 116 ? 2.297 -7.494 -0.746 1.00 85.25 116 VAL A CA 1
ATOM 933 C C . VAL A 1 116 ? 2.232 -7.008 0.701 1.00 85.25 116 VAL A C 1
ATOM 935 O O . VAL A 1 116 ? 1.565 -6.016 0.982 1.00 85.25 116 VAL A O 1
ATOM 938 N N . TYR A 1 117 ? 2.975 -7.624 1.624 1.00 87.75 117 TYR A N 1
ATOM 939 C CA . TYR A 1 117 ? 3.041 -7.130 3.004 1.00 87.75 117 TYR A CA 1
ATOM 940 C C . TYR A 1 117 ? 3.635 -5.715 3.087 1.00 87.75 117 TYR A C 1
ATOM 942 O O . TYR A 1 117 ? 3.132 -4.891 3.849 1.00 87.75 117 TYR A O 1
ATOM 950 N N . GLY A 1 118 ? 4.630 -5.394 2.254 1.00 87.06 118 GLY A N 1
ATOM 951 C CA . GLY A 1 118 ? 5.174 -4.038 2.127 1.00 87.06 118 GLY A CA 1
ATOM 952 C C . GLY A 1 118 ? 4.143 -3.010 1.649 1.00 87.06 118 GLY A C 1
ATOM 953 O O . GLY A 1 118 ? 4.075 -1.911 2.205 1.00 87.06 118 GLY A O 1
ATOM 954 N N . ILE A 1 119 ? 3.302 -3.375 0.675 1.00 90.06 119 ILE A N 1
ATOM 955 C CA . ILE A 1 119 ? 2.179 -2.553 0.200 1.00 90.06 119 ILE A CA 1
ATOM 956 C C . ILE A 1 119 ? 1.192 -2.282 1.344 1.00 90.06 119 ILE A C 1
ATOM 958 O O . ILE A 1 119 ? 0.883 -1.126 1.634 1.00 90.06 119 ILE A O 1
ATOM 962 N N . PHE A 1 120 ? 0.729 -3.327 2.035 1.00 93.31 120 PHE A N 1
ATOM 963 C CA . PHE A 1 120 ? -0.279 -3.189 3.091 1.00 93.31 120 PHE A CA 1
ATOM 964 C C . PHE A 1 120 ? 0.245 -2.491 4.349 1.00 93.31 120 PHE A C 1
ATOM 966 O O . PHE A 1 120 ? -0.490 -1.710 4.953 1.00 93.31 120 PHE A O 1
ATOM 973 N N . GLU A 1 121 ? 1.505 -2.702 4.738 1.00 92.19 121 GLU A N 1
ATOM 974 C CA . GLU A 1 121 ? 2.112 -1.962 5.853 1.00 92.19 121 GLU A CA 1
ATOM 975 C C . GLU A 1 121 ? 2.278 -0.476 5.495 1.00 92.19 121 GLU A C 1
ATOM 977 O O . GLU A 1 121 ? 2.011 0.391 6.329 1.00 92.19 121 GLU A O 1
ATOM 982 N N . SER A 1 122 ? 2.604 -0.161 4.236 1.00 91.88 122 SER A N 1
ATOM 983 C CA . SER A 1 122 ? 2.660 1.224 3.747 1.00 91.88 122 SER A CA 1
ATOM 984 C C . SER A 1 122 ? 1.282 1.886 3.734 1.00 91.88 122 SER A C 1
ATOM 986 O O . SER A 1 122 ? 1.140 3.007 4.216 1.00 91.88 122 SER A O 1
ATOM 988 N N . LEU A 1 123 ? 0.248 1.193 3.251 1.00 92.50 123 LEU A N 1
ATOM 989 C CA . LEU A 1 123 ? -1.136 1.682 3.269 1.00 92.50 123 LEU A CA 1
ATOM 990 C C . LEU A 1 123 ? -1.655 1.890 4.696 1.00 92.50 123 LEU A C 1
ATOM 992 O O . LEU A 1 123 ? -2.272 2.913 4.980 1.00 92.50 123 LEU A O 1
ATOM 996 N N . MET A 1 124 ? -1.345 0.975 5.618 1.00 91.94 124 MET A N 1
ATOM 997 C CA . MET A 1 124 ? -1.672 1.129 7.037 1.00 91.94 124 MET A CA 1
ATOM 998 C C . MET A 1 124 ? -0.919 2.301 7.677 1.00 91.94 124 MET A C 1
ATOM 1000 O O . MET A 1 124 ? -1.465 3.016 8.516 1.00 91.94 124 MET A O 1
ATOM 1004 N N . TYR A 1 125 ? 0.341 2.531 7.305 1.00 90.56 125 TYR A N 1
ATOM 1005 C CA . TYR A 1 125 ? 1.065 3.723 7.737 1.00 90.56 125 TYR A CA 1
ATOM 1006 C C . TYR A 1 125 ? 0.369 4.994 7.227 1.00 90.56 125 TYR A C 1
ATOM 1008 O O . TYR A 1 125 ? 0.059 5.879 8.025 1.00 90.56 125 TYR A O 1
ATOM 1016 N N . LEU A 1 126 ? 0.063 5.050 5.928 1.00 88.19 126 LEU A N 1
ATOM 1017 C CA . LEU A 1 126 ? -0.569 6.186 5.254 1.00 88.19 126 LEU A CA 1
ATOM 1018 C C . LEU A 1 126 ? -1.970 6.496 5.784 1.00 88.19 126 LEU A C 1
ATOM 1020 O O . LEU A 1 126 ? -2.303 7.664 5.960 1.00 88.19 126 LEU A O 1
ATOM 1024 N N . SER A 1 127 ? -2.765 5.479 6.125 1.00 87.06 127 SER A N 1
ATOM 1025 C CA . SER A 1 127 ? -4.122 5.660 6.661 1.00 87.06 127 SER A CA 1
ATOM 1026 C C . SER A 1 127 ? -4.157 6.384 8.009 1.00 87.06 127 SER A C 1
ATOM 1028 O O . SER A 1 127 ? -5.221 6.788 8.469 1.00 87.06 127 SER A O 1
ATOM 1030 N N . ASN A 1 128 ? -3.003 6.512 8.669 1.00 82.62 128 ASN A N 1
ATOM 1031 C CA . ASN A 1 128 ? -2.836 7.202 9.943 1.00 82.62 128 ASN A CA 1
ATOM 1032 C C . ASN A 1 128 ? -2.066 8.532 9.795 1.00 82.62 128 ASN A C 1
ATOM 1034 O O . ASN A 1 128 ? -1.530 9.041 10.785 1.00 82.62 128 ASN A O 1
ATOM 1038 N N . LYS A 1 129 ? -1.948 9.074 8.573 1.00 83.31 129 LYS A N 1
ATOM 1039 C CA . LYS A 1 129 ? -1.203 10.304 8.262 1.00 83.31 129 LYS A CA 1
ATOM 1040 C C . LYS A 1 129 ? -2.040 11.284 7.456 1.00 83.31 129 LYS A C 1
ATOM 1042 O O . LYS A 1 129 ? -2.971 10.903 6.756 1.00 83.31 129 LYS A O 1
ATOM 1047 N N . VAL A 1 130 ? -1.665 12.557 7.552 1.00 82.19 130 VAL A N 1
ATOM 1048 C CA . VAL A 1 130 ? -2.138 13.597 6.639 1.00 82.19 130 VAL A CA 1
ATOM 1049 C C . VAL A 1 130 ? -1.001 13.924 5.684 1.00 82.19 130 VAL A C 1
ATOM 1051 O O . VAL A 1 130 ? 0.105 14.249 6.117 1.00 82.19 130 VAL A O 1
ATOM 1054 N N . THR A 1 131 ? -1.269 13.772 4.393 1.00 81.00 131 THR A N 1
ATOM 1055 C CA . THR A 1 131 ? -0.319 13.996 3.302 1.00 81.00 131 THR A CA 1
ATOM 1056 C C . THR A 1 131 ? -0.718 15.239 2.503 1.00 81.00 131 THR A C 1
ATOM 1058 O O . THR A 1 131 ? -1.908 15.541 2.409 1.00 81.00 131 THR A O 1
ATOM 1061 N N . PRO A 1 132 ? 0.240 15.954 1.885 1.00 76.06 132 PRO A N 1
ATOM 1062 C CA . PRO A 1 132 ? -0.046 17.155 1.090 1.00 76.06 132 PRO A CA 1
ATOM 1063 C C . PRO A 1 132 ? -0.696 16.857 -0.278 1.00 76.06 132 PRO A C 1
ATOM 1065 O O . PRO A 1 132 ? -1.023 17.770 -1.029 1.00 76.06 132 PRO A O 1
ATOM 1068 N N . PHE A 1 133 ? -0.881 15.581 -0.602 1.00 83.00 133 PHE A N 1
ATOM 1069 C CA . PHE A 1 133 ? -1.490 15.056 -1.822 1.00 83.00 133 PHE A CA 1
ATOM 1070 C C . PHE A 1 133 ? -2.399 13.875 -1.472 1.00 83.00 133 PHE A C 1
ATOM 1072 O O . PHE A 1 133 ? -2.291 13.299 -0.384 1.00 83.00 133 PHE A O 1
ATOM 1079 N N . ASN A 1 134 ? -3.275 13.492 -2.396 1.00 84.69 134 ASN A N 1
ATOM 1080 C CA . ASN A 1 134 ? -4.146 12.338 -2.231 1.00 84.69 134 ASN A CA 1
ATOM 1081 C C . ASN A 1 134 ? -3.420 11.065 -2.683 1.00 84.69 134 ASN A C 1
ATOM 1083 O O . ASN A 1 134 ? -3.103 10.917 -3.860 1.00 84.69 134 ASN A O 1
ATOM 1087 N N . ILE A 1 135 ? -3.151 10.137 -1.760 1.00 87.94 135 ILE A N 1
ATOM 1088 C CA . ILE A 1 135 ? -2.626 8.825 -2.148 1.00 87.94 135 ILE A CA 1
ATOM 1089 C C . ILE A 1 135 ? -3.778 7.944 -2.619 1.00 87.94 135 ILE A C 1
ATOM 1091 O O . ILE A 1 135 ? -4.638 7.547 -1.830 1.00 87.94 135 ILE A O 1
ATOM 1095 N N . ILE A 1 136 ? -3.753 7.583 -3.895 1.00 88.88 136 ILE A N 1
ATOM 1096 C CA . ILE A 1 136 ? -4.780 6.741 -4.517 1.00 88.88 136 ILE A CA 1
ATOM 1097 C C . ILE A 1 136 ? -4.432 5.248 -4.523 1.00 88.88 136 ILE A C 1
ATOM 1099 O O . ILE A 1 136 ? -5.307 4.402 -4.711 1.00 88.88 136 ILE A O 1
ATOM 1103 N N . GLY A 1 137 ? -3.171 4.899 -4.271 1.00 89.50 137 GLY A N 1
ATOM 1104 C CA . GLY A 1 137 ? -2.743 3.514 -4.137 1.00 89.50 137 GLY A CA 1
ATOM 1105 C C . GLY A 1 137 ? -1.256 3.371 -3.854 1.00 89.50 137 GLY A C 1
ATOM 1106 O O . GLY A 1 137 ? -0.477 4.322 -3.974 1.00 89.50 137 GLY A O 1
ATOM 1107 N N . VAL A 1 138 ? -0.875 2.151 -3.486 1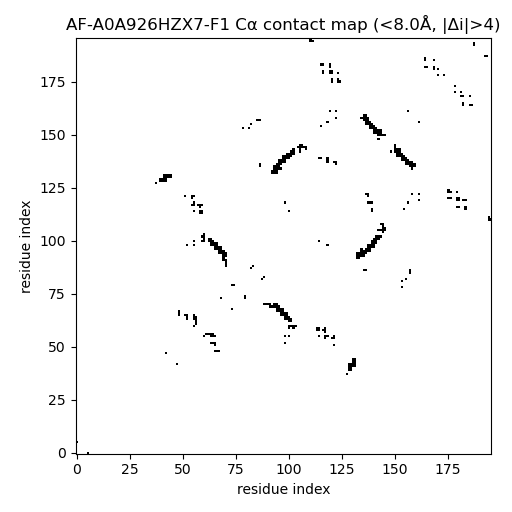.00 89.69 138 VAL A N 1
ATOM 1108 C CA . VAL A 1 138 ? 0.518 1.739 -3.330 1.00 89.69 138 VAL A CA 1
ATOM 1109 C C . VAL A 1 138 ? 0.769 0.566 -4.265 1.00 89.69 138 VAL A C 1
ATOM 1111 O O . VAL A 1 138 ? 0.053 -0.438 -4.246 1.00 89.69 138 VAL A O 1
ATOM 1114 N N . SER A 1 139 ? 1.787 0.721 -5.096 1.00 87.50 139 SER A N 1
ATOM 1115 C CA . SER A 1 139 ? 2.217 -0.256 -6.075 1.00 87.50 139 SER A CA 1
ATOM 1116 C C . SER A 1 139 ? 3.574 -0.825 -5.708 1.00 87.50 139 SER A C 1
ATOM 1118 O O . SER A 1 139 ? 4.418 -0.116 -5.166 1.00 87.50 139 SER A O 1
ATOM 1120 N N . CYS A 1 140 ? 3.811 -2.082 -6.054 1.00 83.00 140 CYS A N 1
ATOM 1121 C CA . CYS A 1 140 ? 5.131 -2.675 -6.062 1.00 83.00 140 CYS A CA 1
ATOM 1122 C C . CYS A 1 140 ? 5.438 -3.256 -7.440 1.00 83.00 140 CYS A C 1
ATOM 1124 O O . CYS A 1 140 ? 4.630 -3.992 -8.012 1.00 83.00 140 CYS A O 1
ATOM 1126 N N . VAL A 1 141 ? 6.617 -2.918 -7.955 1.00 75.12 141 VAL A N 1
ATOM 1127 C CA . VAL A 1 141 ? 7.159 -3.462 -9.200 1.00 75.12 141 VAL A CA 1
ATOM 1128 C C . VAL A 1 141 ? 8.219 -4.484 -8.833 1.00 75.12 141 VAL A C 1
ATOM 1130 O O . VAL A 1 141 ? 9.143 -4.165 -8.080 1.00 75.12 141 VAL A O 1
ATOM 1133 N N . TYR A 1 142 ? 8.116 -5.689 -9.386 1.00 70.12 142 TYR A N 1
ATOM 1134 C CA . TYR A 1 142 ? 9.168 -6.688 -9.258 1.00 70.12 142 TYR A CA 1
ATOM 1135 C C . TYR A 1 142 ? 9.519 -7.318 -10.602 1.00 70.12 142 TYR A C 1
ATOM 1137 O O . TYR A 1 142 ? 8.690 -7.478 -11.500 1.00 70.12 142 TYR A O 1
ATOM 1145 N N . THR A 1 143 ? 10.794 -7.669 -10.729 1.00 59.19 143 THR A N 1
ATOM 1146 C CA . THR A 1 143 ? 11.369 -8.331 -11.897 1.00 59.19 143 THR A CA 1
ATOM 1147 C C . THR A 1 143 ? 11.660 -9.786 -11.557 1.00 59.19 143 THR A C 1
ATOM 1149 O O . THR A 1 143 ? 12.457 -10.086 -10.666 1.00 59.19 143 THR A O 1
ATOM 1152 N N . SER A 1 144 ? 11.041 -10.729 -12.272 1.00 51.44 144 SER A N 1
ATOM 1153 C CA . SER A 1 144 ? 11.470 -12.129 -12.211 1.00 51.44 144 SER A CA 1
ATOM 1154 C C . SER A 1 144 ? 12.566 -12.338 -13.256 1.00 51.44 144 SER A C 1
ATOM 1156 O O . SER A 1 144 ? 12.289 -12.369 -14.455 1.00 51.44 144 SER A O 1
ATOM 1158 N N . GLY A 1 145 ? 13.817 -12.432 -12.811 1.00 46.06 145 GLY A N 1
ATOM 1159 C CA . GLY A 1 145 ? 14.975 -12.548 -13.694 1.00 46.06 145 GLY A CA 1
ATOM 1160 C C . GLY A 1 145 ? 14.978 -13.818 -14.555 1.00 46.06 145 GLY A C 1
ATOM 1161 O O . GLY A 1 145 ? 15.220 -14.920 -14.071 1.00 46.06 145 GLY A O 1
ATOM 1162 N N . GLY A 1 146 ? 14.772 -13.644 -15.857 1.00 39.06 146 GLY A N 1
ATOM 1163 C CA . GLY A 1 146 ? 15.435 -14.412 -16.913 1.00 39.06 146 GLY A CA 1
ATOM 1164 C C . GLY A 1 146 ? 16.321 -13.449 -17.711 1.00 39.06 146 GLY A C 1
ATOM 1165 O O . GLY A 1 146 ? 16.204 -12.243 -17.528 1.00 39.06 146 GLY A O 1
ATOM 1166 N N . MET A 1 147 ? 17.210 -13.943 -18.582 1.00 40.78 147 MET A N 1
ATOM 1167 C CA . MET A 1 147 ? 18.103 -13.096 -19.409 1.00 40.78 147 MET A CA 1
ATOM 1168 C C . MET A 1 147 ? 17.366 -12.056 -20.276 1.00 40.78 147 MET A C 1
ATOM 1170 O O . MET A 1 147 ? 17.990 -11.116 -20.762 1.00 40.78 147 MET A O 1
ATOM 1174 N N . ASP A 1 148 ? 16.051 -12.202 -20.420 1.00 47.75 148 ASP A N 1
ATOM 1175 C CA . ASP A 1 148 ? 15.172 -11.246 -21.068 1.00 47.75 148 ASP A CA 1
ATOM 1176 C C . ASP A 1 148 ? 14.584 -10.318 -19.992 1.00 47.75 148 ASP A C 1
ATOM 1178 O O . ASP A 1 148 ? 13.742 -10.725 -19.189 1.00 47.75 148 ASP A O 1
ATOM 1182 N N . ASN A 1 149 ? 15.041 -9.062 -19.955 1.00 50.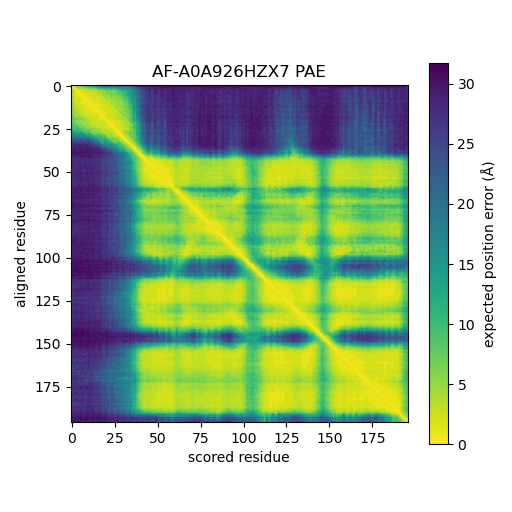06 149 ASN A N 1
ATOM 1183 C CA . ASN A 1 149 ? 14.565 -7.975 -19.081 1.00 50.06 149 ASN A CA 1
ATOM 1184 C C . ASN A 1 149 ? 13.091 -7.573 -19.357 1.00 50.06 149 ASN A C 1
ATOM 1186 O O . ASN A 1 149 ? 12.769 -6.391 -19.388 1.00 50.06 149 ASN A O 1
ATOM 1190 N N . THR A 1 150 ? 12.195 -8.521 -19.627 1.00 52.53 150 THR A N 1
ATOM 1191 C CA . THR A 1 150 ? 10.816 -8.279 -20.082 1.00 52.53 150 THR A CA 1
ATOM 1192 C C . THR A 1 150 ? 9.749 -8.810 -19.126 1.00 52.53 150 THR A C 1
ATOM 1194 O O . THR A 1 150 ? 8.574 -8.530 -19.327 1.00 52.53 150 THR A O 1
ATOM 1197 N N . ASN A 1 151 ? 10.122 -9.546 -18.074 1.00 57.66 151 ASN A N 1
ATOM 1198 C CA . ASN A 1 151 ? 9.170 -10.105 -17.108 1.00 57.66 151 ASN A CA 1
ATOM 1199 C C . ASN A 1 151 ? 9.045 -9.205 -15.869 1.00 57.66 151 ASN A C 1
ATOM 1201 O O . ASN A 1 151 ? 9.544 -9.537 -14.788 1.00 57.66 151 ASN A O 1
ATOM 1205 N N . PHE A 1 152 ? 8.397 -8.054 -16.051 1.00 64.12 152 PHE A N 1
ATOM 1206 C CA . PHE A 1 152 ? 7.939 -7.198 -14.957 1.00 64.12 152 PHE A CA 1
ATOM 1207 C C . PHE A 1 152 ? 6.544 -7.637 -14.520 1.00 64.12 152 PHE A C 1
ATOM 1209 O O . PHE A 1 152 ? 5.706 -7.980 -15.353 1.00 64.12 152 PHE A O 1
ATOM 1216 N N . GLN A 1 153 ? 6.294 -7.619 -13.217 1.00 70.38 153 GLN A N 1
ATOM 1217 C CA . GLN A 1 153 ? 4.958 -7.787 -12.662 1.00 70.38 153 GLN A CA 1
ATOM 1218 C C . GLN A 1 153 ? 4.662 -6.609 -11.737 1.00 70.38 153 GLN A C 1
ATOM 1220 O O . GLN A 1 153 ? 5.467 -6.265 -10.865 1.00 70.38 153 GLN A O 1
ATOM 1225 N N . LEU A 1 154 ? 3.509 -5.979 -11.964 1.00 76.06 154 LEU A N 1
ATOM 1226 C CA . LEU A 1 154 ? 2.987 -4.906 -11.135 1.00 76.06 154 LEU A CA 1
ATOM 1227 C C . LEU A 1 154 ? 1.974 -5.484 -10.151 1.00 76.06 154 LEU A C 1
ATOM 1229 O O . LEU A 1 154 ? 1.020 -6.157 -10.535 1.00 76.06 154 LEU A O 1
ATOM 1233 N N . THR A 1 155 ? 2.152 -5.194 -8.868 1.00 84.81 155 THR A N 1
ATOM 1234 C CA . THR A 1 155 ? 1.105 -5.395 -7.867 1.00 84.81 155 THR A CA 1
ATOM 1235 C C . THR A 1 155 ? 0.694 -4.044 -7.325 1.00 84.81 155 THR A C 1
ATOM 1237 O O . THR A 1 155 ? 1.447 -3.423 -6.589 1.00 84.81 155 THR A O 1
ATOM 1240 N N . LEU A 1 156 ? -0.506 -3.598 -7.676 1.00 87.75 156 LEU A N 1
ATOM 1241 C CA . LEU A 1 156 ? -1.080 -2.343 -7.201 1.00 87.75 156 LEU A CA 1
ATOM 1242 C C . LEU A 1 156 ? -2.281 -2.640 -6.310 1.00 87.75 156 LEU A C 1
ATOM 1244 O O . LEU A 1 156 ? -3.163 -3.398 -6.713 1.00 87.75 156 LEU A O 1
ATOM 1248 N N . VAL A 1 157 ? -2.329 -2.023 -5.130 1.00 91.00 157 VAL A N 1
ATOM 1249 C CA . VAL A 1 157 ? -3.512 -1.998 -4.260 1.00 91.00 157 VAL A CA 1
ATOM 1250 C C . VAL A 1 157 ? -3.973 -0.553 -4.132 1.00 91.00 157 VAL A C 1
ATOM 1252 O O . VAL A 1 157 ? -3.198 0.319 -3.724 1.00 91.00 157 VAL A O 1
ATOM 1255 N N . THR A 1 158 ? -5.223 -0.284 -4.505 1.00 91.56 158 THR A N 1
ATOM 1256 C CA . THR A 1 158 ? -5.788 1.064 -4.392 1.00 91.56 158 THR A CA 1
ATOM 1257 C C . THR A 1 158 ? -6.167 1.375 -2.947 1.00 91.56 158 THR A C 1
ATOM 1259 O O . THR A 1 158 ? -6.452 0.485 -2.139 1.00 91.56 158 THR A O 1
ATOM 1262 N N . THR A 1 159 ? -6.209 2.660 -2.607 1.00 90.56 159 THR A N 1
ATOM 1263 C CA . THR A 1 159 ? -6.680 3.115 -1.292 1.00 90.56 159 THR A CA 1
ATOM 1264 C C . THR A 1 159 ? -8.138 2.705 -1.054 1.00 90.56 159 THR A C 1
ATOM 1266 O O . THR A 1 159 ? -8.519 2.403 0.076 1.00 90.56 159 THR A O 1
ATOM 1269 N N . GLU A 1 160 ? -8.955 2.628 -2.108 1.00 90.50 160 GLU A N 1
ATOM 1270 C CA . GLU A 1 160 ? -10.334 2.131 -2.032 1.00 90.50 160 GLU A CA 1
ATOM 1271 C C . GLU A 1 160 ? -10.392 0.635 -1.688 1.00 90.50 160 GLU A C 1
ATOM 1273 O O . GLU A 1 160 ? -11.085 0.254 -0.740 1.00 90.50 160 GLU A O 1
ATOM 1278 N N . GLU A 1 161 ? -9.625 -0.203 -2.397 1.00 92.19 161 GLU A N 1
ATOM 1279 C CA . GLU A 1 161 ? -9.509 -1.640 -2.109 1.00 92.19 161 GLU A CA 1
ATOM 1280 C C . GLU A 1 161 ? -9.056 -1.864 -0.660 1.00 92.19 161 GLU A C 1
ATOM 1282 O O . GLU A 1 161 ? -9.666 -2.637 0.084 1.00 92.19 161 GLU A O 1
ATOM 1287 N N . PHE A 1 162 ? -8.028 -1.129 -0.229 1.00 93.62 162 PHE A N 1
ATOM 1288 C CA . PHE A 1 162 ? -7.520 -1.178 1.137 1.00 93.62 162 PHE A CA 1
ATOM 1289 C C . PHE A 1 162 ? -8.578 -0.792 2.173 1.00 93.62 162 PHE A C 1
ATOM 1291 O O . PHE A 1 162 ? -8.778 -1.520 3.145 1.00 93.62 162 PHE A O 1
ATOM 1298 N N . ASN A 1 163 ? -9.285 0.321 1.972 1.00 91.38 163 ASN A N 1
ATOM 1299 C CA . ASN A 1 163 ? -10.311 0.788 2.903 1.00 91.38 163 ASN A CA 1
ATOM 1300 C C . ASN A 1 163 ? -11.485 -0.197 3.004 1.00 91.38 163 ASN A C 1
ATOM 1302 O O . ASN A 1 163 ? -12.015 -0.420 4.097 1.00 91.38 163 ASN A O 1
ATOM 1306 N N . SER A 1 164 ? -11.861 -0.826 1.888 1.00 91.25 164 SER A N 1
ATOM 1307 C CA . SER A 1 164 ? -12.871 -1.886 1.864 1.00 91.25 164 SER A CA 1
ATOM 1308 C C . SER A 1 164 ? -12.452 -3.071 2.742 1.00 91.25 164 SER A C 1
ATOM 1310 O O . SER A 1 164 ? -13.194 -3.475 3.647 1.00 91.25 164 SER A O 1
ATOM 1312 N N . LEU A 1 165 ? -11.221 -3.566 2.580 1.00 92.38 165 LEU A N 1
ATOM 1313 C CA . LEU A 1 165 ? -10.685 -4.647 3.412 1.00 92.38 165 LEU A CA 1
ATOM 1314 C C . LEU A 1 165 ? -10.562 -4.238 4.881 1.00 92.38 165 LEU A C 1
ATOM 1316 O O . LEU A 1 165 ? -10.973 -4.987 5.767 1.00 92.38 165 LEU A O 1
ATOM 1320 N N . LEU A 1 166 ? -10.048 -3.039 5.157 1.00 90.31 166 LEU A N 1
ATOM 1321 C CA . LEU A 1 166 ? -9.883 -2.508 6.510 1.00 90.31 166 LEU A CA 1
ATOM 1322 C C . LEU A 1 166 ? -11.221 -2.440 7.259 1.00 90.31 166 LEU A C 1
ATOM 1324 O O . LEU A 1 166 ? -11.278 -2.695 8.461 1.00 90.31 166 LEU A O 1
ATOM 1328 N N . SER A 1 167 ? -12.309 -2.123 6.553 1.00 88.25 167 SER A N 1
ATOM 1329 C CA . SER A 1 167 ? -13.651 -2.034 7.136 1.00 88.25 167 SER A CA 1
ATOM 1330 C C . SER A 1 167 ? -14.289 -3.394 7.446 1.00 88.25 167 SER A C 1
ATOM 1332 O O . SER A 1 167 ? -15.165 -3.475 8.310 1.00 88.25 167 SER A O 1
ATOM 1334 N N . THR A 1 168 ? -13.848 -4.457 6.768 1.00 89.31 168 THR A N 1
ATOM 1335 C CA . THR A 1 168 ? -14.437 -5.805 6.845 1.00 89.31 168 THR A CA 1
ATOM 1336 C C . THR A 1 168 ? -13.571 -6.814 7.598 1.00 89.31 168 THR A C 1
ATOM 1338 O O . THR A 1 168 ? -14.050 -7.893 7.947 1.00 89.31 168 THR A O 1
ATOM 1341 N N . THR A 1 169 ? -12.312 -6.476 7.874 1.00 90.12 169 THR A N 1
ATOM 1342 C CA . THR A 1 169 ? -11.350 -7.351 8.553 1.00 90.12 169 THR A CA 1
ATOM 1343 C C . THR A 1 169 ? -11.333 -7.068 10.052 1.00 90.12 169 THR A C 1
ATOM 1345 O O . THR A 1 169 ? -11.162 -5.922 10.476 1.00 90.12 169 THR A O 1
ATOM 1348 N N . ASP A 1 170 ? -11.488 -8.104 10.881 1.00 89.69 170 ASP A N 1
ATOM 1349 C CA . ASP A 1 170 ? -11.328 -7.945 12.327 1.00 89.69 170 ASP A CA 1
ATOM 1350 C C . ASP A 1 170 ? -9.844 -7.834 12.689 1.00 89.69 170 ASP A C 1
ATOM 1352 O O . ASP A 1 170 ? -9.091 -8.802 12.630 1.00 89.69 170 ASP A O 1
ATOM 1356 N N . ILE A 1 171 ? -9.440 -6.624 13.066 1.00 89.94 171 ILE A N 1
ATOM 1357 C CA . ILE A 1 171 ? -8.081 -6.285 13.505 1.00 89.94 171 ILE A CA 1
ATOM 1358 C C . ILE A 1 171 ? -8.049 -5.850 14.977 1.00 89.94 171 ILE A C 1
ATOM 1360 O O . ILE A 1 171 ? -7.145 -5.138 15.421 1.00 89.94 171 ILE A O 1
ATOM 1364 N N . THR A 1 172 ? -9.076 -6.209 15.751 1.00 89.19 172 THR A N 1
ATOM 1365 C CA . THR A 1 172 ? -9.210 -5.773 17.144 1.00 89.19 172 THR A CA 1
ATOM 1366 C C . THR A 1 172 ? -8.061 -6.310 17.999 1.00 89.19 172 THR A C 1
ATOM 1368 O O . THR A 1 172 ? -7.815 -7.508 18.057 1.00 89.19 172 THR A O 1
ATOM 1371 N N . GLY A 1 173 ? -7.364 -5.411 18.701 1.00 89.25 173 GLY A N 1
ATOM 1372 C CA . GLY A 1 173 ? -6.238 -5.767 19.573 1.00 89.25 173 GLY A CA 1
ATOM 1373 C C . GLY A 1 173 ? -4.898 -5.955 18.855 1.00 89.25 173 GLY A C 1
ATOM 1374 O O . GLY A 1 173 ? -3.899 -6.200 19.527 1.00 89.25 173 GLY A O 1
ATOM 1375 N N . LEU A 1 174 ? -4.856 -5.799 17.528 1.00 90.31 174 LEU A N 1
ATOM 1376 C CA . LEU A 1 174 ? -3.626 -5.863 16.742 1.00 90.31 174 LEU A CA 1
ATOM 1377 C C . LEU A 1 174 ? -2.931 -4.497 16.689 1.00 90.31 174 LEU A C 1
ATOM 1379 O O . LEU A 1 174 ? -3.581 -3.447 16.663 1.00 90.31 174 LEU A O 1
ATOM 1383 N N . ASN A 1 175 ? -1.597 -4.504 16.654 1.00 89.56 175 ASN A N 1
ATOM 1384 C CA . ASN A 1 175 ? -0.829 -3.314 16.283 1.00 89.56 175 ASN A CA 1
ATOM 1385 C C . ASN A 1 175 ? -0.870 -3.091 14.754 1.00 89.56 175 ASN A C 1
ATOM 1387 O O . ASN A 1 175 ? -1.363 -3.941 14.016 1.00 89.56 175 ASN A O 1
ATOM 1391 N N . SER A 1 176 ? -0.361 -1.953 14.269 1.00 87.44 176 SER A N 1
ATOM 1392 C CA . SER A 1 176 ? -0.430 -1.605 12.841 1.00 87.44 176 SER A CA 1
ATOM 1393 C C . SER A 1 176 ? 0.247 -2.630 11.925 1.00 87.44 176 SER A C 1
ATOM 1395 O O . SER A 1 176 ? -0.293 -2.931 10.867 1.00 87.44 176 SER A O 1
ATOM 1397 N N . GLU A 1 177 ? 1.387 -3.195 12.331 1.00 89.69 177 GLU A N 1
ATOM 1398 C CA . GLU A 1 177 ? 2.101 -4.198 11.529 1.00 89.69 177 GLU A CA 1
ATOM 1399 C C . GLU A 1 177 ? 1.307 -5.509 11.446 1.00 89.69 177 GLU A C 1
ATOM 1401 O O . GLU A 1 177 ? 1.089 -6.047 10.365 1.00 89.69 177 GLU A O 1
ATOM 1406 N N . GLN A 1 178 ? 0.791 -5.979 12.584 1.00 93.12 178 GLN A N 1
ATOM 1407 C CA . GLN A 1 178 ? -0.046 -7.179 12.660 1.00 93.12 178 GLN A CA 1
ATOM 1408 C C . GLN A 1 178 ? -1.357 -7.009 11.885 1.00 93.12 178 GLN A C 1
ATOM 1410 O O . GLN A 1 178 ? -1.801 -7.923 11.194 1.00 93.12 178 GLN A O 1
ATOM 1415 N N . ALA A 1 179 ? -1.988 -5.838 11.986 1.00 92.50 179 ALA A N 1
ATOM 1416 C CA . ALA A 1 179 ? -3.199 -5.525 11.241 1.00 92.50 179 ALA A CA 1
ATOM 1417 C C . ALA A 1 179 ? -2.935 -5.521 9.728 1.00 92.50 179 ALA A C 1
ATOM 1419 O O . ALA A 1 179 ? -3.721 -6.093 8.977 1.00 92.50 179 ALA A O 1
ATOM 1420 N N . ALA A 1 180 ? -1.822 -4.926 9.287 1.00 92.94 180 ALA A N 1
ATOM 1421 C CA . ALA A 1 180 ? -1.419 -4.936 7.885 1.00 92.94 180 ALA A CA 1
ATOM 1422 C C . ALA A 1 180 ? -1.207 -6.363 7.357 1.00 92.94 180 ALA A C 1
ATOM 1424 O O . ALA A 1 180 ? -1.697 -6.687 6.278 1.00 92.94 180 ALA A O 1
ATOM 1425 N N . GLU A 1 181 ? -0.552 -7.234 8.129 1.00 93.19 181 GLU A N 1
ATOM 1426 C CA . GLU A 1 181 ? -0.343 -8.638 7.759 1.00 93.19 181 GLU A CA 1
ATOM 1427 C C . GLU A 1 181 ? -1.667 -9.404 7.596 1.00 93.19 181 GLU A C 1
ATOM 1429 O O . GLU A 1 181 ? -1.859 -10.113 6.608 1.00 93.19 181 GLU A O 1
ATOM 1434 N N . VAL A 1 182 ? -2.612 -9.245 8.528 1.00 94.12 182 VAL A N 1
ATOM 1435 C CA . VAL A 1 182 ? -3.928 -9.906 8.447 1.00 94.12 182 VAL A CA 1
ATOM 1436 C C . VAL A 1 182 ? -4.721 -9.424 7.228 1.00 94.12 182 VAL A C 1
ATOM 1438 O O . VAL A 1 182 ? -5.316 -10.239 6.522 1.00 94.12 182 VAL A O 1
ATOM 1441 N N . ILE A 1 183 ? -4.703 -8.120 6.946 1.00 94.00 183 ILE A N 1
ATOM 1442 C CA . ILE A 1 183 ? -5.386 -7.542 5.780 1.00 94.00 183 ILE A CA 1
ATOM 1443 C C . ILE A 1 183 ? -4.734 -8.025 4.475 1.00 94.00 183 ILE A C 1
ATOM 1445 O O . ILE A 1 183 ? -5.444 -8.399 3.543 1.00 94.00 183 ILE A O 1
ATOM 1449 N N . ALA A 1 184 ? -3.401 -8.073 4.417 1.00 92.75 184 ALA A N 1
ATOM 1450 C CA . ALA A 1 184 ? -2.668 -8.585 3.264 1.00 92.75 184 ALA A CA 1
ATOM 1451 C C . ALA A 1 184 ? -3.014 -10.050 2.974 1.00 92.75 184 ALA A C 1
ATOM 1453 O O . ALA A 1 184 ? -3.293 -10.398 1.829 1.00 92.75 184 ALA A O 1
ATOM 1454 N N . ASN A 1 185 ? -3.054 -10.896 4.009 1.00 91.31 185 ASN A N 1
ATOM 1455 C CA . ASN A 1 185 ? -3.453 -12.298 3.876 1.00 91.31 185 ASN A CA 1
ATOM 1456 C C . ASN A 1 185 ? -4.868 -12.432 3.309 1.00 91.31 185 ASN A C 1
ATOM 1458 O O . ASN A 1 185 ? -5.073 -13.189 2.364 1.00 91.31 185 ASN A O 1
ATOM 1462 N N . LYS A 1 186 ? -5.821 -11.646 3.825 1.00 91.62 186 LYS A N 1
ATOM 1463 C CA . LYS A 1 186 ? -7.189 -11.619 3.299 1.00 91.62 186 LYS A CA 1
ATOM 1464 C C . LYS A 1 186 ? -7.220 -11.225 1.822 1.00 91.62 186 LYS A C 1
ATOM 1466 O O . LYS A 1 186 ? -7.893 -11.877 1.036 1.00 91.62 186 LYS A O 1
ATOM 1471 N N . TRP A 1 187 ? -6.473 -10.194 1.428 1.00 92.00 187 TRP A N 1
ATOM 1472 C CA . TRP A 1 187 ? -6.416 -9.774 0.028 1.00 92.00 187 TRP A CA 1
ATOM 1473 C C . TRP A 1 187 ? -5.832 -10.862 -0.876 1.00 92.00 187 TRP A C 1
ATOM 1475 O O . TRP A 1 187 ? -6.422 -11.172 -1.905 1.00 92.00 187 TRP A O 1
ATOM 1485 N N . ILE A 1 188 ? -4.720 -11.485 -0.468 1.00 87.25 188 ILE A N 1
ATOM 1486 C CA . ILE A 1 188 ? -4.081 -12.607 -1.179 1.00 87.25 188 ILE A CA 1
ATOM 1487 C C . ILE A 1 188 ? -5.080 -13.753 -1.399 1.00 87.25 188 ILE A C 1
ATOM 1489 O O . ILE A 1 188 ? -5.133 -14.317 -2.495 1.00 87.25 188 ILE A O 1
ATOM 1493 N N . GLU A 1 189 ? -5.873 -14.080 -0.375 1.00 86.00 189 GLU A N 1
ATOM 1494 C CA . GLU A 1 189 ? -6.940 -15.083 -0.445 1.00 86.00 189 GLU A CA 1
ATOM 1495 C C . GLU A 1 189 ? -8.061 -14.663 -1.410 1.00 86.00 189 GLU A C 1
ATOM 1497 O O . GLU A 1 189 ? -8.431 -15.451 -2.283 1.00 86.00 189 GLU A O 1
ATOM 1502 N N . ASP A 1 190 ? -8.555 -13.426 -1.299 1.00 84.50 190 ASP A N 1
ATOM 1503 C CA . ASP A 1 190 ? -9.684 -12.901 -2.080 1.00 84.50 190 ASP A CA 1
ATOM 1504 C C . ASP A 1 190 ? -9.366 -12.813 -3.584 1.00 84.50 190 ASP A C 1
ATOM 1506 O O . ASP A 1 190 ? -10.201 -13.173 -4.417 1.00 84.50 190 ASP A O 1
ATOM 1510 N N . ILE A 1 191 ? -8.157 -12.376 -3.958 1.00 79.31 191 ILE A N 1
ATOM 1511 C CA . ILE A 1 191 ? -7.753 -12.272 -5.372 1.00 79.31 191 ILE A CA 1
ATOM 1512 C C . ILE A 1 191 ? -7.250 -13.600 -5.958 1.00 79.31 191 ILE A C 1
ATOM 1514 O O . ILE A 1 191 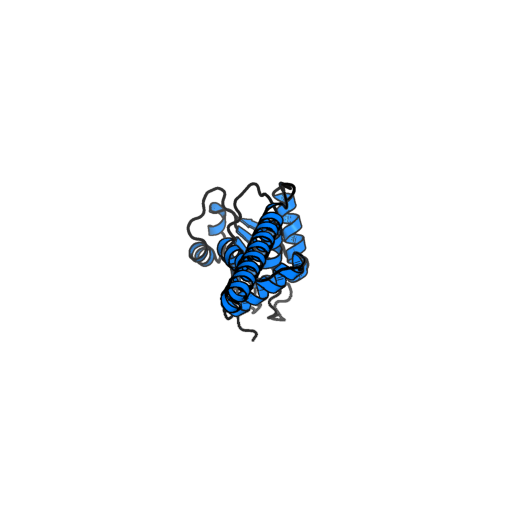? -6.919 -13.673 -7.143 1.00 79.31 191 ILE A O 1
ATOM 1518 N N . GLY A 1 192 ? -7.175 -14.657 -5.144 1.00 56.97 192 GLY A N 1
ATOM 1519 C CA . GLY A 1 192 ? -6.674 -15.961 -5.567 1.00 56.97 192 GLY A CA 1
ATOM 1520 C C . GLY A 1 192 ? -5.207 -15.922 -5.991 1.00 56.97 192 GLY A C 1
ATOM 1521 O O . GLY A 1 192 ? -4.815 -16.668 -6.891 1.00 56.97 192 GLY A O 1
ATOM 1522 N N . TYR A 1 193 ? -4.393 -15.059 -5.375 1.00 60.06 193 TYR A N 1
ATOM 1523 C CA . TYR A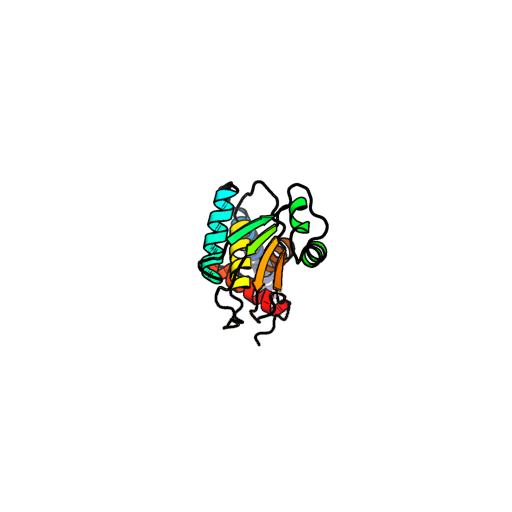 1 193 ? -2.964 -14.974 -5.662 1.00 60.06 193 TYR A CA 1
ATOM 1524 C C . TYR A 1 193 ? -2.323 -16.292 -5.214 1.00 60.06 193 TYR A C 1
ATOM 1526 O O . TYR A 1 193 ? -2.126 -16.548 -4.030 1.00 60.06 193 TYR A O 1
ATOM 1534 N N . ILE A 1 194 ? -2.117 -17.212 -6.156 1.00 42.72 194 ILE A N 1
ATOM 1535 C CA . ILE A 1 194 ? -1.861 -18.615 -5.819 1.00 42.72 194 ILE A CA 1
ATOM 1536 C C . ILE A 1 194 ? -0.475 -18.755 -5.178 1.00 42.72 194 ILE A C 1
ATOM 1538 O O . ILE A 1 194 ? 0.527 -18.369 -5.784 1.00 42.72 194 ILE A O 1
ATOM 1542 N N . LYS A 1 195 ? -0.397 -19.372 -3.985 1.00 40.34 195 LYS A N 1
ATOM 1543 C CA . LYS A 1 195 ? 0.872 -19.875 -3.417 1.00 40.34 195 LYS A CA 1
ATOM 1544 C C . LYS A 1 195 ? 1.270 -21.054 -4.285 1.00 40.34 195 LYS A C 1
ATOM 1546 O O . LYS A 1 195 ? 0.775 -22.156 -4.063 1.00 40.34 195 LYS A O 1
ATOM 1551 N N . LYS A 1 196 ? 2.069 -20.820 -5.323 1.00 34.00 196 LYS A N 1
ATOM 1552 C CA . LYS A 1 196 ? 2.666 -21.891 -6.125 1.00 34.00 196 LYS A CA 1
ATOM 1553 C C . LYS A 1 196 ? 4.141 -22.030 -5.819 1.00 34.00 196 LYS A C 1
ATOM 1555 O O . LYS A 1 196 ? 4.915 -21.158 -6.270 1.00 34.00 196 LYS A O 1
#

Radius of gyration: 22.79 Å; Cα contacts (8 Å, |Δi|>4): 240; chains: 1; bounding box: 70×39×60 Å

Organism: NCBI:txid2763657

Solvent-accessible surface area (backbone atoms only — not comparable to full-atom values): 11080 Å² total; per-residue (Å²): 133,58,72,67,59,55,52,51,52,53,52,52,51,51,53,52,52,52,51,50,52,49,52,50,52,53,50,48,51,51,44,55,70,62,62,59,74,63,74,80,53,69,45,53,71,68,57,48,41,54,51,44,24,53,47,32,32,76,40,59,29,90,77,24,43,50,46,79,40,38,60,88,53,40,77,79,44,98,54,35,67,63,49,39,75,73,69,50,88,64,51,96,54,32,28,36,39,37,34,41,32,65,55,90,51,44,88,58,84,75,79,70,66,35,56,51,40,25,39,30,38,40,50,53,54,51,76,72,48,42,60,97,50,46,67,54,26,34,31,34,42,38,56,58,49,55,100,58,96,73,46,71,47,79,50,72,48,38,44,64,60,49,50,55,47,61,77,74,50,91,48,84,93,49,54,68,66,57,35,15,47,54,50,34,52,51,48,39,61,73,73,59,62,73,93,120